Protein AF-A0A0B2W554-F1 (afdb_monomer_lite)

Sequence (304 aa):
MMLLLCLASFSGFVAYFSRISVMTLRQSDKEGSAFTFFYTNKSQFSNFYPCTFTVLNETGHPLNFTSSEQYFMHQKAITFKDDAVAQRILQSTSPAEAKALGRKVRNFDAKVWDALSFDVMKRGVFEKFSQNEDLRKELFSTIGSTMVECSPRDRLWGIGIGINDERRMIPSRWKGHNRLGKVLMEVRDQLSESEDFRDEVEQIKKNAHNTDATEQSNSNGEGECRKQIGKGKTKLERGTVASHSIMKRKKIEILGNSRNPPLSFIFLSIIFSLFSIELDLSSFNVLFLSFDCQQRRWLKELHK

Foldseek 3Di:
DVVVVVVVVVVVVVVVVLPPPPQWDWDADPVGAIAIEGEDLPDLLDQQPFFWFWDQDPVRDIQIDRGLLLQLLLVLLVLQVNVVLNVVSSVDNGSVVSVVSSVVRPNDDPVSCVVCSLVSSLVSLLRRLVVDPVSVLVLLLCPRHQYAYQDCCDQEQHQVHHPSDPCSNPSVSGNHDNSSSVSSVVSNVVVCPDPVCVVSNVVSVVVVVVVVVVVVVVVVPPPDDDDDDDDDDDDDDDDDDDDDDDDDDDDDDDDDDDDDDDDPPPVVVVVVVVVPDDDDDDDDPDPPPPPVVVVVVVVVVVPD

Secondary structure (DSSP, 8-state):
-HHHHHHHHHHHHHHHHTT---SEEEEE-SSS-EEEEE-STTSTTSTTS---EEEE-TTS-EEEESSHHHHHHHHHHHHTT-HHHHHHHHH---HHHHHHHTTS-TT--HHHHHHHHHHHHHHHHHHHHHH-HHHHHHHHHTTTSEEEE--SS-SSSS-SS-TT-GGGG-GGG-SS--HHHHHHHHHHHHHHT-GGGHHHHHHHHHHHHHHHHHHHHHHTGGG-----------------------------------PPPPGGGTHHHHHTTSSSS-----S--SGGGTHHHHHHHHTTTTT-

Radius of gyration: 32.19 Å; chains: 1; bounding box: 81×64×93 Å

Organism: Toxocara canis (NCBI:txid6265)

Structure (mmCIF, N/CA/C/O backbone):
data_AF-A0A0B2W554-F1
#
_entry.id   AF-A0A0B2W554-F1
#
loop_
_atom_site.group_PDB
_atom_site.id
_atom_site.type_symbol
_atom_site.label_atom_id
_atom_site.label_alt_id
_atom_site.label_comp_id
_atom_site.label_asym_id
_atom_site.label_entity_id
_atom_site.label_seq_id
_atom_site.pdbx_PDB_ins_code
_atom_site.Cartn_x
_atom_site.Cartn_y
_atom_site.Cartn_z
_atom_site.occupancy
_atom_site.B_iso_or_equiv
_atom_site.auth_seq_id
_atom_site.auth_comp_id
_atom_site.auth_asym_id
_atom_site.auth_atom_id
_atom_site.pdbx_PDB_model_num
ATOM 1 N N . MET A 1 1 ? 43.089 19.577 26.534 1.00 48.25 1 MET A N 1
ATOM 2 C CA . MET A 1 1 ? 42.537 18.330 25.947 1.00 48.25 1 MET A CA 1
ATOM 3 C C . MET A 1 1 ? 41.096 18.041 26.368 1.00 48.25 1 MET A C 1
ATOM 5 O O . MET A 1 1 ? 40.265 18.003 25.475 1.00 48.25 1 MET A O 1
ATOM 9 N N . MET A 1 2 ? 40.755 17.879 27.658 1.00 40.16 2 MET A N 1
ATOM 10 C CA . MET A 1 2 ? 39.411 17.403 28.077 1.00 40.16 2 MET A CA 1
ATOM 11 C C . MET A 1 2 ? 38.207 18.158 27.473 1.00 40.16 2 MET A C 1
ATOM 13 O O . MET A 1 2 ? 37.237 17.515 27.085 1.00 40.16 2 MET A O 1
ATOM 17 N N . LEU A 1 3 ? 38.275 19.487 27.309 1.00 39.50 3 LEU A N 1
ATOM 18 C CA . LEU A 1 3 ? 37.181 20.268 26.704 1.00 39.50 3 LEU A CA 1
ATOM 19 C C . LEU A 1 3 ? 36.854 19.847 25.254 1.00 39.50 3 LEU A C 1
ATOM 21 O O . LEU A 1 3 ? 35.688 19.784 24.878 1.00 39.50 3 LEU A O 1
ATOM 25 N N . LEU A 1 4 ? 37.873 19.504 24.455 1.00 40.59 4 LEU A N 1
ATOM 26 C CA . LEU A 1 4 ? 37.704 19.051 23.067 1.00 40.59 4 LEU A CA 1
ATOM 27 C C . LEU A 1 4 ? 37.071 17.656 22.991 1.00 40.59 4 LEU A C 1
ATOM 29 O O . LEU A 1 4 ? 36.249 17.409 22.116 1.00 40.59 4 LEU A O 1
ATOM 33 N N . LEU A 1 5 ? 37.399 16.769 23.936 1.00 42.50 5 LEU A N 1
ATOM 34 C CA . LEU A 1 5 ? 36.780 15.442 24.029 1.00 42.50 5 LEU A CA 1
ATOM 35 C C . LEU A 1 5 ? 35.289 15.535 24.392 1.00 42.50 5 LEU A C 1
ATOM 37 O O . LEU A 1 5 ? 34.493 14.762 23.870 1.00 42.50 5 LEU A O 1
ATOM 41 N N . CYS A 1 6 ? 34.904 16.512 25.219 1.00 38.28 6 CYS A N 1
ATOM 42 C CA . CYS A 1 6 ? 33.504 16.752 25.578 1.00 38.28 6 CYS A CA 1
ATOM 43 C C . CYS A 1 6 ? 32.682 17.326 24.405 1.00 38.28 6 CYS A C 1
ATOM 45 O O . CYS A 1 6 ? 31.534 16.947 24.195 1.00 38.28 6 CYS A O 1
ATOM 47 N N . LEU A 1 7 ? 33.280 18.188 23.574 1.00 43.09 7 LEU A N 1
ATOM 48 C CA . LEU A 1 7 ? 32.634 18.662 22.342 1.00 43.09 7 LEU A CA 1
ATOM 49 C C . LEU A 1 7 ? 32.542 17.556 21.276 1.00 43.09 7 LEU A C 1
ATOM 51 O O . LEU A 1 7 ? 31.538 17.470 20.566 1.00 43.09 7 LEU A O 1
ATOM 55 N N . ALA A 1 8 ? 33.544 16.674 21.191 1.00 45.06 8 ALA A N 1
ATOM 56 C CA . ALA A 1 8 ? 33.519 15.505 20.310 1.00 45.06 8 ALA A CA 1
ATOM 57 C C . ALA A 1 8 ? 32.443 14.485 20.727 1.00 45.06 8 ALA A C 1
ATOM 59 O O . ALA A 1 8 ? 31.735 13.962 19.868 1.00 45.06 8 ALA A O 1
ATOM 60 N N . SER A 1 9 ? 32.256 14.237 22.030 1.00 49.12 9 SER A N 1
ATOM 61 C CA . SER A 1 9 ? 31.168 13.375 22.502 1.00 49.12 9 SER A CA 1
ATOM 62 C C . SER A 1 9 ? 29.794 14.018 22.313 1.00 49.12 9 SER A C 1
ATOM 64 O O . SER A 1 9 ? 28.883 13.326 21.873 1.00 49.12 9 SER A O 1
ATOM 66 N N . PHE A 1 10 ? 29.627 15.326 22.548 1.00 42.25 10 PHE A N 1
ATOM 67 C CA . PHE A 1 10 ? 28.332 15.996 22.361 1.00 42.25 10 PHE A CA 1
ATOM 68 C C . PHE A 1 10 ? 27.905 16.049 20.883 1.00 42.25 10 PHE A C 1
ATOM 70 O O . PHE A 1 10 ? 26.772 15.709 20.548 1.00 42.25 10 PHE A O 1
ATOM 77 N N . SER A 1 11 ? 28.827 16.389 19.975 1.00 47.00 11 SER A N 1
ATOM 78 C CA . SER A 1 11 ? 28.579 16.335 18.523 1.00 47.00 11 SER A CA 1
ATOM 79 C C . SER A 1 11 ? 28.365 14.903 18.019 1.00 47.00 11 SER A C 1
ATOM 81 O O . SER A 1 11 ? 27.467 14.674 17.209 1.00 47.00 11 SER A O 1
ATOM 83 N N . GLY A 1 12 ? 29.099 13.924 18.556 1.00 41.06 12 GLY A N 1
ATOM 84 C CA . GLY A 1 12 ? 28.854 12.501 18.317 1.00 41.06 12 GLY A CA 1
ATOM 85 C C . GLY A 1 12 ? 27.477 12.031 18.804 1.00 41.06 12 GLY A C 1
ATOM 86 O O . GLY A 1 12 ? 26.817 11.267 18.108 1.00 41.06 12 GLY A O 1
ATOM 87 N N . PHE A 1 13 ? 27.000 12.525 19.950 1.00 37.75 13 PHE A N 1
ATOM 88 C CA . PHE A 1 13 ? 25.693 12.181 20.519 1.00 37.75 13 PHE A CA 1
ATOM 89 C C . PHE A 1 13 ? 24.537 12.796 19.714 1.00 37.75 13 PHE A C 1
ATOM 91 O O . PHE A 1 13 ? 23.558 12.112 19.420 1.00 37.75 13 PHE A O 1
ATOM 98 N N . VAL A 1 14 ? 24.686 14.042 19.248 1.00 41.62 14 VAL A N 1
ATOM 99 C CA . VAL A 1 14 ? 23.751 14.669 18.294 1.00 41.62 14 VAL A CA 1
ATOM 100 C C . VAL A 1 14 ? 23.745 13.919 16.952 1.00 41.62 14 VAL A C 1
ATOM 102 O O . VAL A 1 14 ? 22.677 13.674 16.395 1.00 41.62 14 VAL A O 1
ATOM 105 N N . ALA A 1 15 ? 24.907 13.470 16.462 1.00 39.06 15 ALA A N 1
ATOM 106 C CA . ALA A 1 15 ? 25.019 12.638 15.257 1.00 39.06 15 ALA A CA 1
ATOM 107 C C . ALA A 1 15 ? 24.512 11.188 15.439 1.00 39.06 15 ALA A C 1
ATOM 109 O O . ALA A 1 15 ? 24.232 10.498 14.457 1.00 39.06 15 ALA A O 1
ATOM 110 N N . TYR A 1 16 ? 24.383 10.719 16.683 1.00 36.47 16 TYR A N 1
ATOM 111 C CA . TYR A 1 16 ? 23.772 9.435 17.028 1.00 36.47 16 TYR A CA 1
ATOM 112 C C . TYR A 1 16 ? 22.240 9.556 17.058 1.00 36.47 16 TYR A C 1
ATOM 114 O O . TYR A 1 16 ? 21.540 8.754 16.438 1.00 36.47 16 TYR A O 1
ATOM 122 N N . PHE A 1 17 ? 21.712 10.619 17.678 1.00 36.81 17 PHE A N 1
ATOM 123 C CA . PHE A 1 17 ? 20.276 10.924 17.688 1.00 36.81 17 PHE A CA 1
ATOM 124 C C . PHE A 1 17 ? 19.718 11.307 16.309 1.00 36.81 17 PHE A C 1
ATOM 126 O O . PHE A 1 17 ? 18.591 10.929 15.988 1.00 36.81 17 PHE A O 1
ATOM 133 N N . SER A 1 18 ? 20.507 11.944 15.434 1.00 37.19 18 SER A N 1
ATOM 134 C CA . SER A 1 18 ? 20.106 12.222 14.041 1.00 37.19 18 SER A CA 1
ATOM 135 C C . SER A 1 18 ? 19.970 10.969 13.158 1.00 37.19 18 SER A C 1
ATOM 137 O O . SER A 1 18 ? 19.669 11.071 11.966 1.00 37.19 18 SER A O 1
ATOM 139 N N . ARG A 1 19 ? 20.155 9.771 13.735 1.00 41.09 19 ARG A N 1
ATOM 140 C CA . ARG A 1 19 ? 19.942 8.473 13.087 1.00 41.09 19 ARG A CA 1
ATOM 141 C C . ARG A 1 19 ? 18.795 7.640 13.661 1.00 41.09 19 ARG A C 1
ATOM 143 O O . ARG A 1 19 ? 18.676 6.466 13.301 1.00 41.09 19 ARG A O 1
ATOM 150 N N . ILE A 1 20 ? 17.889 8.245 14.436 1.00 44.25 20 ILE A N 1
ATOM 151 C CA . ILE A 1 20 ? 16.528 7.706 14.570 1.00 44.25 20 ILE A CA 1
ATOM 152 C C . ILE A 1 20 ? 15.909 7.694 13.167 1.00 44.25 20 ILE A C 1
ATOM 154 O O . ILE A 1 20 ? 15.519 8.725 12.625 1.00 44.25 20 ILE A O 1
ATOM 158 N N . SER A 1 21 ? 15.855 6.514 12.550 1.00 51.41 21 SER A N 1
ATOM 159 C CA . SER A 1 21 ? 15.191 6.310 11.263 1.00 51.41 21 SER A CA 1
ATOM 160 C C . SER A 1 21 ? 13.683 6.385 11.480 1.00 51.41 21 SER A C 1
ATOM 162 O O . SER A 1 21 ? 13.037 5.363 11.702 1.00 51.41 21 SER A O 1
ATOM 164 N N . VAL A 1 22 ? 13.126 7.593 11.456 1.00 58.38 22 VAL A N 1
ATOM 165 C CA . VAL A 1 22 ? 11.683 7.818 11.569 1.00 58.38 22 VAL A CA 1
ATOM 166 C C . VAL A 1 22 ? 10.990 7.136 10.382 1.00 58.38 22 VAL A C 1
ATOM 168 O O . VAL A 1 22 ? 11.174 7.535 9.236 1.00 58.38 22 VAL A O 1
ATOM 171 N N . MET A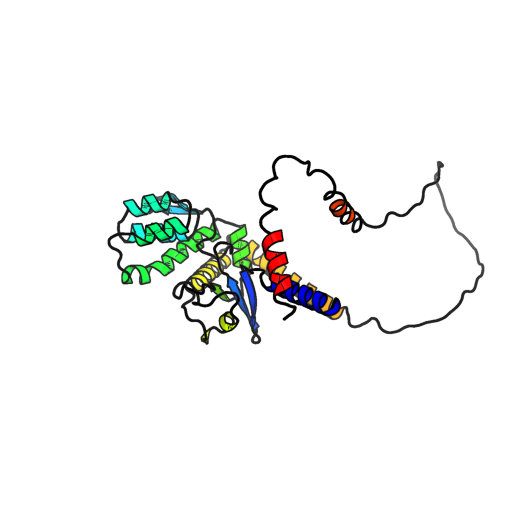 1 23 ? 10.244 6.061 10.653 1.00 79.44 23 MET A N 1
ATOM 172 C CA . MET A 1 23 ? 9.640 5.207 9.613 1.00 79.44 23 MET A CA 1
ATOM 173 C C . MET A 1 23 ? 8.364 5.821 9.022 1.00 79.44 23 MET A C 1
ATOM 175 O O . MET A 1 23 ? 8.047 5.580 7.859 1.00 79.44 23 MET A O 1
ATOM 179 N N . THR A 1 24 ? 7.679 6.638 9.826 1.00 86.81 24 THR A N 1
ATOM 180 C CA . THR A 1 24 ? 6.512 7.457 9.485 1.00 86.81 24 THR A CA 1
ATOM 181 C C . THR A 1 24 ? 6.733 8.837 10.114 1.00 86.81 24 THR A C 1
ATOM 183 O O . THR A 1 24 ? 6.870 8.926 11.331 1.00 86.81 24 THR A O 1
ATOM 186 N N . LEU A 1 25 ? 6.793 9.902 9.311 1.00 89.06 25 LEU A N 1
ATOM 187 C CA . LEU A 1 25 ? 7.006 11.289 9.744 1.00 89.06 25 LEU A CA 1
ATOM 188 C C . LEU A 1 25 ? 5.844 12.165 9.262 1.00 89.06 25 LEU A C 1
ATOM 190 O O . LEU A 1 25 ? 5.692 12.365 8.055 1.00 89.06 25 LEU A O 1
ATOM 194 N N . ARG A 1 26 ? 5.071 12.738 10.193 1.00 90.88 26 ARG A N 1
ATOM 195 C CA . ARG A 1 26 ? 4.150 13.842 9.885 1.00 90.88 26 ARG A CA 1
ATOM 196 C C . ARG A 1 26 ? 4.911 15.165 9.949 1.00 90.88 26 ARG A C 1
ATOM 198 O O . ARG A 1 26 ? 5.639 15.403 10.908 1.00 90.88 26 ARG A O 1
ATOM 205 N N . GLN A 1 27 ? 4.763 16.009 8.933 1.00 91.62 27 GLN A N 1
ATOM 206 C CA . GLN A 1 27 ? 5.389 17.330 8.873 1.00 91.62 27 GLN A CA 1
ATOM 207 C C . GLN A 1 27 ? 4.575 18.247 7.953 1.00 91.62 27 GLN A C 1
ATOM 209 O O . GLN A 1 27 ? 4.202 17.827 6.859 1.00 91.62 27 GLN A O 1
ATOM 214 N N . SER A 1 28 ? 4.338 19.493 8.364 1.00 92.12 28 SER A N 1
ATOM 215 C CA . SER A 1 28 ? 3.758 20.526 7.495 1.00 92.12 28 SER A CA 1
ATOM 216 C C . SER A 1 28 ? 4.842 21.389 6.847 1.00 92.12 28 SER A C 1
ATOM 218 O O . SER A 1 28 ? 5.946 21.526 7.384 1.00 92.12 28 SER A O 1
ATOM 220 N N . ASP A 1 29 ? 4.543 21.961 5.682 1.00 89.12 29 ASP A N 1
ATOM 221 C CA . ASP A 1 29 ? 5.344 23.038 5.092 1.00 89.12 29 ASP A CA 1
ATOM 222 C C . ASP A 1 29 ? 4.977 24.424 5.677 1.00 89.12 29 ASP A C 1
ATOM 224 O O . ASP A 1 29 ? 4.250 24.533 6.665 1.00 89.12 29 ASP A O 1
ATOM 228 N N . LYS A 1 30 ? 5.527 25.497 5.091 1.00 85.50 30 LYS A N 1
ATOM 229 C CA . LYS A 1 30 ? 5.286 26.889 5.520 1.00 85.50 30 LYS A CA 1
ATOM 230 C C . LYS A 1 30 ? 3.956 27.475 5.032 1.00 85.50 30 LYS A C 1
ATOM 232 O O . LYS A 1 30 ? 3.578 28.546 5.493 1.00 85.50 30 LYS A O 1
ATOM 237 N N . GLU A 1 31 ? 3.299 26.815 4.086 1.00 86.75 31 GLU A N 1
ATOM 238 C CA . GLU A 1 31 ? 2.035 27.234 3.470 1.00 86.75 31 GLU A CA 1
ATOM 239 C C . GLU A 1 31 ? 0.838 26.520 4.130 1.00 86.75 31 GLU A C 1
ATOM 241 O O . GLU A 1 31 ? -0.311 26.895 3.914 1.00 86.75 31 GLU A O 1
ATOM 246 N N . GLY A 1 32 ? 1.115 25.542 5.001 1.00 87.31 32 GLY A N 1
ATOM 247 C CA . GLY A 1 32 ? 0.139 24.787 5.785 1.00 87.31 32 GLY A CA 1
ATOM 248 C C . GLY A 1 32 ? -0.114 23.375 5.255 1.00 87.31 32 GLY A C 1
ATOM 249 O O . GLY A 1 32 ? -0.854 22.621 5.887 1.00 87.31 32 GLY A O 1
ATOM 250 N N . SER A 1 33 ? 0.509 22.975 4.141 1.00 91.81 33 SER A N 1
ATOM 251 C CA . SER A 1 33 ? 0.308 21.647 3.558 1.00 91.81 33 SER A CA 1
ATOM 252 C C . SER A 1 33 ? 0.914 20.584 4.471 1.00 91.81 33 SER A C 1
ATOM 254 O O . SER A 1 33 ? 2.135 20.496 4.624 1.00 91.81 33 SER A O 1
ATOM 256 N N . ALA A 1 34 ? 0.065 19.758 5.080 1.00 95.31 34 ALA A N 1
ATOM 257 C CA . ALA A 1 34 ? 0.508 18.632 5.887 1.00 95.31 34 ALA A CA 1
ATOM 258 C C . ALA A 1 34 ? 0.906 17.443 5.000 1.00 95.31 34 ALA A C 1
ATOM 260 O O . ALA A 1 34 ? 0.188 17.056 4.075 1.00 95.31 34 ALA A O 1
ATOM 261 N N . PHE A 1 35 ? 2.014 16.792 5.341 1.00 97.00 35 PHE A N 1
ATOM 262 C CA . PHE A 1 35 ? 2.488 15.563 4.713 1.00 97.00 35 PHE A CA 1
ATOM 263 C C . PHE A 1 35 ? 2.663 14.458 5.757 1.00 97.00 35 PHE A C 1
ATOM 265 O O . PHE A 1 35 ? 3.103 14.719 6.876 1.00 97.00 35 PHE A O 1
ATOM 272 N N . THR A 1 36 ? 2.381 13.214 5.367 1.00 97.56 36 THR A N 1
ATOM 273 C CA . THR A 1 36 ? 2.794 12.007 6.095 1.00 97.56 36 THR A CA 1
ATOM 274 C C . THR A 1 36 ? 3.754 11.217 5.211 1.00 97.56 36 THR A C 1
ATOM 276 O O . THR A 1 36 ? 3.345 10.461 4.327 1.00 97.56 36 THR A O 1
ATOM 279 N N . PHE A 1 37 ? 5.051 11.407 5.439 1.00 97.50 37 PHE A N 1
ATOM 280 C CA . PHE A 1 37 ? 6.108 10.646 4.779 1.00 97.50 37 PHE A CA 1
ATOM 281 C C . PHE A 1 37 ? 6.257 9.284 5.441 1.00 97.50 37 PHE A C 1
ATOM 283 O O . PHE A 1 37 ? 6.238 9.190 6.666 1.00 97.50 37 PHE A O 1
ATOM 290 N N . PHE A 1 38 ? 6.476 8.237 4.657 1.00 97.38 38 PHE A N 1
ATOM 291 C CA . PHE A 1 38 ? 6.771 6.909 5.181 1.00 97.38 38 PHE A CA 1
ATOM 292 C C . PHE A 1 38 ? 7.782 6.166 4.310 1.00 97.38 38 PHE A C 1
ATOM 294 O O . PHE A 1 38 ? 7.932 6.456 3.123 1.00 97.38 38 PHE A O 1
ATOM 301 N N . TYR A 1 39 ? 8.519 5.234 4.913 1.00 94.75 39 TYR A N 1
ATOM 302 C CA . TYR A 1 39 ? 9.455 4.358 4.208 1.00 94.75 39 TYR A CA 1
ATOM 303 C C . TYR A 1 39 ? 9.733 3.077 5.013 1.00 94.75 39 TYR A C 1
ATOM 305 O O . TYR A 1 39 ? 9.620 3.044 6.239 1.00 94.75 39 TYR A O 1
ATOM 313 N N . THR A 1 40 ? 10.202 2.040 4.313 1.00 91.81 40 THR A N 1
ATOM 314 C CA . THR A 1 40 ? 10.503 0.684 4.815 1.00 91.81 40 THR A CA 1
ATOM 315 C C . THR A 1 40 ? 9.283 -0.146 5.229 1.00 91.81 40 THR A C 1
ATOM 317 O O . THR A 1 40 ? 8.201 0.362 5.503 1.00 91.81 40 THR A O 1
ATOM 320 N N . ASN A 1 41 ? 9.500 -1.458 5.354 1.00 89.81 41 ASN A N 1
ATOM 321 C CA . ASN A 1 41 ? 8.518 -2.431 5.831 1.00 89.81 41 ASN A CA 1
ATOM 322 C C . ASN A 1 41 ? 8.110 -2.263 7.309 1.00 89.81 41 ASN A C 1
ATOM 324 O O . ASN A 1 41 ? 7.278 -3.027 7.787 1.00 89.81 41 ASN A O 1
ATOM 328 N N . LYS A 1 42 ? 8.707 -1.312 8.041 1.00 91.44 42 LYS A N 1
ATOM 329 C CA . LYS A 1 42 ? 8.346 -0.993 9.429 1.00 91.44 42 LYS A CA 1
ATOM 330 C C . LYS A 1 42 ? 7.222 0.037 9.544 1.00 91.44 42 LYS A C 1
ATOM 332 O O . LYS A 1 42 ? 6.620 0.118 10.607 1.00 91.44 42 LYS A O 1
ATOM 337 N N . SER A 1 43 ? 6.935 0.801 8.487 1.00 95.69 43 SER A N 1
ATOM 338 C CA . SER A 1 43 ? 5.746 1.653 8.455 1.00 95.69 43 SER A CA 1
ATOM 339 C C . SER A 1 43 ? 4.520 0.833 8.071 1.00 95.69 43 SER A C 1
ATOM 341 O O . SER A 1 43 ? 4.518 0.155 7.041 1.00 95.69 43 SER A O 1
ATOM 343 N N . GLN A 1 44 ? 3.462 0.966 8.864 1.00 96.00 44 GLN A N 1
ATOM 344 C CA . GLN A 1 44 ? 2.120 0.438 8.640 1.00 96.00 44 GLN A CA 1
ATOM 345 C C . GLN A 1 44 ? 1.550 0.793 7.258 1.00 96.00 44 GLN A C 1
ATOM 347 O O . GLN A 1 44 ? 0.751 0.033 6.713 1.00 96.00 44 GLN A O 1
ATOM 352 N N . PHE A 1 45 ? 2.009 1.878 6.629 1.00 97.88 45 PHE A N 1
ATOM 353 C CA . PHE A 1 45 ? 1.577 2.301 5.293 1.00 97.88 45 PHE A CA 1
ATOM 354 C C . PHE A 1 45 ? 2.283 1.566 4.144 1.00 97.88 45 PHE A C 1
ATOM 356 O O . PHE A 1 45 ? 1.795 1.569 3.016 1.00 97.88 45 PHE A O 1
ATOM 363 N N . SER A 1 46 ? 3.384 0.859 4.410 1.00 97.44 46 SER A N 1
ATOM 364 C CA . SER A 1 46 ? 4.075 0.085 3.379 1.00 97.44 46 SER A CA 1
ATOM 365 C C . SER A 1 46 ? 3.270 -1.149 2.945 1.00 97.44 46 SER A C 1
ATOM 367 O O . SER A 1 46 ? 2.720 -1.889 3.767 1.00 97.44 46 SER A O 1
ATOM 369 N N . ASN A 1 47 ? 3.281 -1.446 1.643 1.00 96.88 47 ASN A N 1
ATOM 370 C CA . ASN A 1 47 ? 2.814 -2.718 1.076 1.00 96.88 47 ASN A CA 1
ATOM 371 C C . ASN A 1 47 ? 3.650 -3.928 1.545 1.00 96.88 47 ASN A C 1
ATOM 373 O O . ASN A 1 47 ? 3.194 -5.065 1.436 1.00 96.88 47 ASN A O 1
ATOM 377 N N . PHE A 1 48 ? 4.852 -3.685 2.082 1.00 97.44 48 PHE A N 1
ATOM 378 C CA . PHE A 1 48 ? 5.734 -4.686 2.691 1.00 97.44 48 PHE A CA 1
ATOM 379 C C . PHE A 1 48 ? 5.498 -4.904 4.198 1.00 97.44 48 PHE A C 1
ATOM 381 O O . PHE A 1 48 ? 6.178 -5.739 4.795 1.00 97.44 48 PHE A O 1
ATOM 388 N N . TYR A 1 49 ? 4.591 -4.154 4.829 1.00 97.12 49 TYR A N 1
ATOM 389 C CA . TYR A 1 49 ? 4.277 -4.323 6.248 1.00 97.12 49 TYR A CA 1
ATOM 390 C C . TYR A 1 49 ? 3.566 -5.671 6.497 1.00 97.12 49 TYR A C 1
ATOM 392 O O . TYR A 1 49 ? 2.593 -5.954 5.788 1.00 97.12 49 TYR A O 1
ATOM 400 N N . PRO A 1 50 ? 4.000 -6.496 7.472 1.00 96.31 50 PRO A N 1
ATOM 401 C CA . PRO A 1 50 ? 3.327 -7.752 7.811 1.00 96.31 50 PRO A CA 1
ATOM 402 C C . PRO A 1 50 ? 1.923 -7.498 8.372 1.00 96.31 50 PRO A C 1
ATOM 404 O O . PRO A 1 50 ? 1.771 -6.819 9.382 1.00 96.31 50 PRO A O 1
ATOM 407 N N . CYS A 1 51 ? 0.892 -8.020 7.712 1.00 95.69 51 CYS A N 1
ATOM 408 C CA . CYS A 1 51 ? -0.507 -7.858 8.114 1.00 95.69 51 CYS A CA 1
ATOM 409 C C . CYS A 1 51 ? -1.375 -8.940 7.464 1.00 95.69 51 CYS A C 1
ATOM 411 O O . CYS A 1 51 ? -1.221 -9.229 6.278 1.00 95.69 51 CYS A O 1
ATOM 413 N N . THR A 1 52 ? -2.282 -9.542 8.231 1.00 97.62 52 THR A N 1
ATOM 414 C CA . THR A 1 52 ? -3.170 -10.600 7.734 1.00 97.62 52 THR A CA 1
ATOM 415 C C . THR A 1 52 ? -4.494 -10.036 7.240 1.00 97.62 52 THR A C 1
ATOM 417 O O . THR A 1 52 ? -5.127 -9.249 7.940 1.00 97.62 52 THR A O 1
ATOM 420 N N . PHE A 1 53 ? -4.929 -10.458 6.055 1.00 98.38 53 PHE A N 1
ATOM 421 C CA . PHE A 1 53 ? -6.271 -10.188 5.533 1.00 98.38 53 PHE A CA 1
ATOM 422 C C . PHE A 1 53 ? -6.710 -11.292 4.560 1.00 98.38 53 PHE A C 1
ATOM 424 O O . PHE A 1 53 ? -5.881 -11.975 3.951 1.00 98.38 53 PHE A O 1
ATOM 431 N N . THR A 1 54 ? -8.021 -11.467 4.417 1.00 98.44 54 THR A N 1
ATOM 432 C CA . THR A 1 54 ? -8.656 -12.473 3.556 1.00 98.44 54 THR A CA 1
ATOM 433 C C . THR A 1 54 ? -9.310 -11.805 2.354 1.00 98.44 54 THR A C 1
ATOM 435 O O . THR A 1 54 ? -10.001 -10.806 2.509 1.00 98.44 54 THR A O 1
ATOM 438 N N . VAL A 1 55 ? -9.165 -12.363 1.153 1.00 98.19 55 VAL A N 1
ATOM 439 C CA . VAL A 1 55 ? -9.924 -11.916 -0.027 1.00 98.19 55 VAL A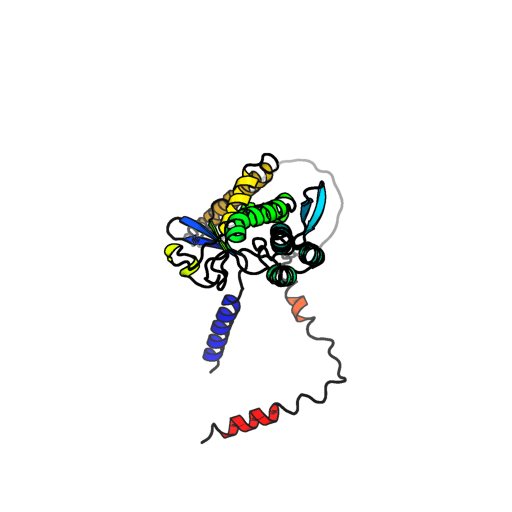 CA 1
ATOM 440 C C . VAL A 1 55 ? -10.573 -13.122 -0.691 1.00 98.19 55 VAL A C 1
ATOM 442 O O . VAL A 1 55 ? -9.904 -14.126 -0.930 1.00 98.19 55 VAL A O 1
ATOM 445 N N . LEU A 1 56 ? -11.870 -13.038 -0.991 1.00 97.25 56 LEU A N 1
ATOM 446 C CA . LEU A 1 56 ? -12.557 -14.077 -1.758 1.00 97.25 56 LEU A CA 1
ATOM 447 C C . LEU A 1 56 ? -12.057 -14.073 -3.211 1.00 97.25 56 LEU A C 1
ATOM 449 O O . LEU A 1 56 ? -11.883 -13.008 -3.809 1.00 97.25 56 LEU A O 1
ATOM 453 N N . ASN A 1 57 ? -11.824 -15.256 -3.774 1.00 93.94 57 ASN A N 1
ATOM 454 C CA . ASN A 1 57 ? -11.536 -15.422 -5.198 1.00 93.94 57 ASN A CA 1
ATOM 455 C C . ASN A 1 57 ? -12.833 -15.435 -6.040 1.00 93.94 57 ASN A C 1
ATOM 457 O O . ASN A 1 57 ? -13.941 -15.349 -5.513 1.00 93.94 57 ASN A O 1
ATOM 461 N N . GLU A 1 58 ? -12.694 -15.601 -7.358 1.00 90.50 58 GLU A N 1
ATOM 462 C CA . GLU A 1 58 ? -13.814 -15.656 -8.315 1.00 90.50 58 GLU A CA 1
ATOM 463 C C . GLU A 1 58 ? -14.827 -16.785 -8.037 1.00 90.50 58 GLU A C 1
ATOM 465 O O . GLU A 1 58 ? -15.985 -16.679 -8.430 1.00 90.50 58 GLU A O 1
ATOM 470 N N . THR A 1 59 ? -14.426 -17.847 -7.325 1.00 94.00 59 THR A N 1
ATOM 471 C CA . THR A 1 59 ? -15.302 -18.960 -6.918 1.00 94.00 59 THR A CA 1
ATOM 472 C C . THR A 1 59 ? -15.823 -18.827 -5.479 1.00 94.00 59 THR A C 1
ATOM 474 O O . THR A 1 59 ? -16.367 -19.785 -4.937 1.00 94.00 59 THR A O 1
ATOM 477 N N . GLY A 1 60 ? -15.631 -17.674 -4.827 1.00 95.25 60 GLY A N 1
ATOM 478 C CA . GLY A 1 60 ? -16.072 -17.415 -3.451 1.00 95.25 60 GLY A CA 1
ATOM 479 C C . GLY A 1 60 ? -15.233 -18.083 -2.352 1.00 95.25 60 GLY A C 1
ATOM 480 O O . GLY A 1 60 ? -15.600 -18.012 -1.181 1.00 95.25 60 GLY A O 1
ATOM 481 N N . HIS A 1 61 ? -14.106 -18.720 -2.683 1.00 96.12 61 HIS A N 1
ATOM 482 C CA . HIS A 1 61 ? -13.200 -19.306 -1.696 1.00 96.12 61 HIS A CA 1
ATOM 483 C C . HIS A 1 61 ? -12.269 -18.241 -1.083 1.00 96.12 61 HIS A C 1
ATOM 485 O O . HIS A 1 61 ? -11.704 -17.427 -1.821 1.00 96.12 61 HIS A O 1
ATOM 491 N N . PRO A 1 62 ? -12.058 -18.246 0.247 1.00 97.81 62 PRO A N 1
ATOM 492 C CA . PRO A 1 62 ? -11.184 -17.290 0.920 1.00 97.81 62 PRO A CA 1
ATOM 493 C C . PRO A 1 62 ? -9.699 -17.585 0.669 1.00 97.81 62 PRO A C 1
ATOM 495 O O . PRO A 1 62 ? -9.210 -18.680 0.951 1.00 97.81 62 PRO A O 1
ATOM 498 N N . LEU A 1 63 ? -8.961 -16.578 0.202 1.00 97.88 63 LEU A N 1
ATOM 499 C CA . LEU A 1 63 ? -7.502 -16.586 0.099 1.00 97.88 63 LEU A CA 1
ATOM 500 C C . LEU A 1 63 ? -6.909 -15.677 1.181 1.00 97.88 63 LEU A C 1
ATOM 502 O O . LEU A 1 63 ? -7.275 -14.507 1.276 1.00 97.88 63 LEU A O 1
ATOM 506 N N . ASN A 1 64 ? -5.991 -16.210 1.986 1.00 97.88 64 ASN A N 1
ATOM 507 C CA . ASN A 1 64 ? -5.318 -15.472 3.056 1.00 97.88 64 ASN A CA 1
ATOM 508 C C . ASN A 1 64 ? -4.007 -14.858 2.548 1.00 97.88 64 ASN A C 1
ATOM 51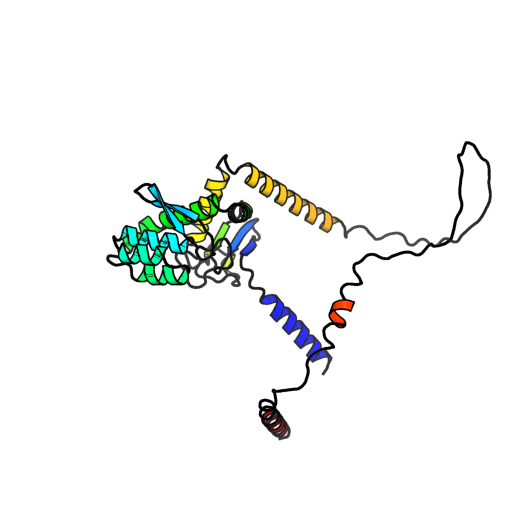0 O O . ASN A 1 64 ? -3.225 -15.535 1.880 1.00 97.88 64 ASN A O 1
ATOM 514 N N . PHE A 1 65 ? -3.738 -13.606 2.917 1.00 98.19 65 PHE A N 1
ATOM 515 C CA . PHE A 1 65 ? -2.509 -12.886 2.581 1.00 98.19 65 PHE A CA 1
ATOM 516 C C . PHE A 1 65 ? -1.846 -12.327 3.843 1.00 98.19 65 PHE A C 1
ATOM 518 O O . PHE A 1 65 ? -2.521 -11.974 4.803 1.00 98.19 65 PHE A O 1
ATOM 525 N N . THR A 1 66 ? -0.516 -12.243 3.821 1.00 97.81 66 THR A N 1
ATOM 526 C CA . THR A 1 66 ? 0.359 -11.781 4.920 1.00 97.81 66 THR A CA 1
ATOM 527 C C . THR A 1 66 ? 0.939 -10.378 4.688 1.00 97.81 66 THR A C 1
ATOM 529 O O . THR A 1 66 ? 1.663 -9.842 5.529 1.00 97.81 66 THR A O 1
ATOM 532 N N . SER A 1 67 ? 0.666 -9.789 3.518 1.00 98.12 67 SER A N 1
ATOM 533 C CA . SER A 1 67 ? 1.037 -8.422 3.135 1.00 98.12 67 SER A CA 1
ATOM 534 C C . SER A 1 67 ? 0.324 -8.010 1.841 1.00 98.12 67 SER A C 1
ATOM 536 O O . SER A 1 67 ? 0.013 -8.857 0.996 1.00 98.12 67 SER A O 1
ATOM 538 N N . SER A 1 68 ? 0.127 -6.704 1.624 1.00 98.19 68 SER A N 1
ATOM 539 C CA . SER A 1 68 ? -0.430 -6.197 0.358 1.00 98.19 68 SER A CA 1
ATOM 540 C C . SER A 1 68 ? 0.467 -6.515 -0.846 1.00 98.19 68 SER A C 1
ATOM 542 O O . SER A 1 68 ? -0.049 -6.722 -1.939 1.00 98.19 68 SER A O 1
ATOM 544 N N . GLU A 1 69 ? 1.790 -6.631 -0.669 1.00 98.38 69 GLU A N 1
ATOM 545 C CA . GLU A 1 69 ? 2.695 -7.089 -1.735 1.00 98.38 69 GLU A CA 1
ATOM 546 C C . GLU A 1 69 ? 2.450 -8.556 -2.129 1.00 98.38 69 GLU A C 1
ATOM 548 O O . GLU A 1 69 ? 2.497 -8.875 -3.318 1.00 98.38 69 GLU A O 1
ATOM 553 N N . GLN A 1 70 ? 2.154 -9.450 -1.174 1.00 98.62 70 GLN A N 1
ATOM 554 C CA . GLN A 1 70 ? 1.817 -10.844 -1.489 1.00 98.62 70 GLN A CA 1
ATOM 555 C C . GLN A 1 70 ? 0.541 -10.914 -2.338 1.00 98.62 70 GLN A C 1
ATOM 557 O O . GLN A 1 70 ? 0.539 -11.564 -3.383 1.00 98.62 70 GLN A O 1
ATOM 562 N N . TYR A 1 71 ? -0.505 -10.178 -1.947 1.00 98.62 71 TYR A N 1
ATOM 563 C CA . TYR A 1 71 ? -1.727 -10.034 -2.743 1.00 98.62 71 TYR A CA 1
ATOM 564 C C . TYR A 1 71 ? -1.435 -9.457 -4.137 1.00 98.62 71 TYR A C 1
ATOM 566 O O . TYR A 1 71 ? -1.822 -10.037 -5.149 1.00 98.62 71 TYR A O 1
ATOM 574 N N . PHE A 1 72 ? -0.697 -8.347 -4.210 1.00 98.62 72 PHE A N 1
ATOM 575 C CA . PHE A 1 72 ? -0.385 -7.651 -5.459 1.00 98.62 72 PHE A CA 1
ATOM 576 C C . PHE A 1 72 ? 0.399 -8.534 -6.446 1.00 98.62 72 PHE A C 1
ATOM 578 O O . PHE A 1 72 ? 0.114 -8.539 -7.644 1.00 98.62 72 PHE A O 1
ATOM 585 N N . MET A 1 73 ? 1.345 -9.338 -5.953 1.00 98.75 73 MET A N 1
ATOM 586 C CA . MET A 1 73 ? 2.087 -10.301 -6.773 1.00 98.75 73 MET A CA 1
ATOM 587 C C . MET A 1 73 ? 1.247 -11.542 -7.128 1.00 98.75 73 MET A C 1
ATOM 589 O O . MET A 1 73 ? 1.391 -12.059 -8.236 1.00 98.75 73 MET A O 1
ATOM 593 N N . HIS A 1 74 ? 0.342 -11.996 -6.253 1.00 98.56 74 HIS A N 1
ATOM 594 C CA . HIS A 1 74 ? -0.598 -13.084 -6.550 1.00 98.56 74 HIS A CA 1
ATOM 595 C C . HIS A 1 74 ? -1.541 -12.694 -7.692 1.00 98.56 74 HIS A C 1
ATOM 597 O O . HIS A 1 74 ? -1.611 -13.389 -8.702 1.00 98.56 74 HIS A O 1
ATOM 603 N N . GLN A 1 75 ? -2.201 -11.537 -7.584 1.00 98.50 75 GLN A N 1
ATOM 604 C CA . GLN A 1 75 ? -3.088 -11.026 -8.631 1.00 98.50 75 GLN A CA 1
ATOM 605 C C . GLN A 1 75 ? -2.350 -10.787 -9.952 1.00 98.50 75 GLN A C 1
ATOM 607 O O . GLN A 1 75 ? -2.913 -11.019 -11.021 1.00 98.50 75 GLN A O 1
ATOM 612 N N . LYS A 1 76 ? -1.060 -10.422 -9.906 1.00 98.56 76 LYS A N 1
ATOM 613 C CA . LYS A 1 76 ? -0.213 -10.382 -11.104 1.00 98.56 76 LYS A CA 1
ATOM 614 C C . LYS A 1 76 ? -0.103 -11.752 -11.780 1.00 98.56 76 LYS A C 1
ATOM 616 O O . LYS A 1 76 ? -0.229 -11.836 -12.996 1.00 98.56 76 LYS A O 1
ATOM 621 N N . ALA A 1 77 ? 0.135 -12.817 -11.016 1.00 98.50 77 ALA A N 1
ATOM 622 C CA . ALA A 1 77 ? 0.238 -14.169 -11.560 1.00 98.50 77 ALA A CA 1
ATOM 623 C C . ALA A 1 77 ? -1.096 -14.658 -12.157 1.00 98.50 77 ALA A C 1
ATOM 625 O O . ALA A 1 77 ? -1.092 -15.194 -13.264 1.00 98.50 77 ALA A O 1
ATOM 626 N N . ILE A 1 78 ? -2.226 -14.383 -11.492 1.00 97.94 78 ILE A N 1
ATOM 627 C CA . ILE A 1 78 ? -3.578 -14.658 -12.018 1.00 97.94 78 ILE A CA 1
ATOM 628 C C . ILE A 1 78 ? -3.828 -13.896 -13.332 1.00 97.94 78 ILE A C 1
ATOM 630 O O . ILE A 1 78 ? -4.212 -14.500 -14.331 1.00 97.94 78 ILE A O 1
ATOM 634 N N . THR A 1 79 ? -3.513 -12.594 -13.377 1.00 98.06 79 THR A N 1
ATOM 635 C CA . THR A 1 79 ? -3.702 -11.730 -14.565 1.00 98.06 79 THR A CA 1
ATOM 636 C C . THR A 1 79 ? -3.038 -12.296 -15.829 1.00 98.06 79 THR A C 1
ATOM 638 O O . THR A 1 79 ? -3.592 -12.188 -16.921 1.00 98.06 79 THR A O 1
ATOM 641 N N . PHE A 1 80 ? -1.871 -12.937 -15.691 1.00 98.38 80 PHE A N 1
ATOM 642 C CA . PHE A 1 80 ? -1.117 -13.526 -16.809 1.00 98.38 80 PHE A CA 1
ATOM 643 C C . PHE A 1 80 ? -1.232 -15.060 -16.910 1.00 98.38 80 PHE A C 1
ATOM 645 O O . PHE A 1 80 ? -0.491 -15.690 -17.672 1.00 98.38 80 PHE A O 1
ATOM 652 N N . LYS A 1 81 ? -2.209 -15.646 -16.198 1.00 97.88 81 LYS A N 1
ATOM 653 C CA . LYS A 1 81 ? -2.562 -17.078 -16.210 1.00 97.88 81 LYS A CA 1
ATOM 654 C C . LYS A 1 81 ? -1.382 -17.988 -15.848 1.00 97.88 81 LYS A C 1
ATOM 656 O O . LYS A 1 81 ? -1.096 -18.976 -16.522 1.00 97.88 81 LYS A O 1
ATOM 661 N N . ASP A 1 82 ? -0.663 -17.615 -14.790 1.00 98.19 82 ASP A N 1
ATOM 662 C CA . ASP A 1 82 ? 0.466 -18.369 -14.245 1.00 98.19 82 ASP A CA 1
ATOM 663 C C . ASP A 1 82 ? 0.140 -18.941 -12.857 1.00 98.19 82 ASP A C 1
ATOM 665 O O . ASP A 1 82 ? 0.732 -18.567 -11.841 1.00 98.19 82 ASP A O 1
ATOM 669 N N . ASP A 1 83 ? -0.818 -19.869 -12.816 1.00 96.94 83 ASP A N 1
ATOM 670 C CA . ASP A 1 83 ? -1.348 -20.463 -11.578 1.00 96.94 83 ASP A CA 1
ATOM 671 C C . ASP A 1 83 ? -0.255 -21.128 -10.726 1.00 96.94 83 ASP A C 1
ATOM 673 O O . ASP A 1 83 ? -0.269 -21.054 -9.498 1.00 96.94 83 ASP A O 1
ATOM 677 N N . ALA A 1 84 ? 0.754 -21.712 -11.379 1.00 97.88 84 ALA A N 1
ATOM 678 C CA . ALA A 1 84 ? 1.915 -22.312 -10.724 1.00 97.88 84 ALA A CA 1
ATOM 679 C C . ALA A 1 84 ? 2.791 -21.277 -9.991 1.00 97.88 84 ALA A C 1
ATOM 681 O O . ALA A 1 84 ? 3.433 -21.606 -8.993 1.00 97.88 84 ALA A O 1
ATOM 682 N N . VAL A 1 85 ? 2.829 -20.023 -10.455 1.00 98.31 85 VAL A N 1
ATOM 683 C CA . VAL A 1 85 ? 3.464 -18.914 -9.727 1.00 98.31 85 VAL A CA 1
ATOM 684 C C . VAL A 1 85 ? 2.498 -18.307 -8.704 1.00 98.31 85 VAL A C 1
ATOM 686 O O . VAL A 1 85 ? 2.941 -17.976 -7.605 1.00 98.31 85 VAL A O 1
ATOM 689 N N . ALA A 1 86 ? 1.194 -18.238 -8.994 1.00 98.06 86 ALA A N 1
ATOM 690 C CA . ALA A 1 86 ? 0.176 -17.751 -8.056 1.00 98.06 86 ALA A CA 1
ATOM 691 C C . ALA A 1 86 ? 0.131 -18.591 -6.765 1.00 98.06 86 ALA A C 1
ATOM 693 O O . ALA A 1 86 ? 0.285 -18.042 -5.673 1.00 98.06 86 ALA A O 1
ATOM 694 N N . GLN A 1 87 ? 0.039 -19.921 -6.882 1.00 97.56 87 GLN A N 1
ATOM 695 C CA . GLN A 1 87 ? 0.056 -20.852 -5.744 1.00 97.56 87 GLN A CA 1
ATOM 696 C C . GLN A 1 87 ? 1.317 -20.692 -4.885 1.00 97.56 87 GLN A C 1
ATOM 698 O O . GLN A 1 87 ? 1.233 -20.630 -3.660 1.00 97.56 87 GLN A O 1
ATOM 703 N N . ARG A 1 88 ? 2.489 -20.547 -5.516 1.00 98.31 88 ARG A N 1
ATOM 704 C CA . ARG A 1 88 ? 3.762 -20.335 -4.808 1.00 98.31 88 ARG A CA 1
ATOM 705 C C . ARG A 1 88 ? 3.821 -18.991 -4.086 1.00 98.31 88 ARG A C 1
ATOM 707 O O . ARG A 1 88 ? 4.411 -18.907 -3.016 1.00 98.31 88 ARG A O 1
ATOM 714 N N . ILE A 1 89 ? 3.212 -17.944 -4.645 1.00 98.44 89 ILE A N 1
ATOM 715 C CA . ILE A 1 89 ? 3.102 -16.644 -3.969 1.00 98.44 89 ILE A CA 1
ATOM 716 C C . ILE A 1 89 ? 2.155 -16.749 -2.772 1.00 98.44 89 ILE A C 1
ATOM 718 O O . ILE A 1 89 ? 2.486 -16.236 -1.706 1.00 98.44 89 ILE A O 1
ATOM 722 N N . LEU A 1 90 ? 1.028 -17.455 -2.901 1.00 97.00 90 LEU A N 1
ATOM 723 C CA . LEU A 1 90 ? 0.096 -17.698 -1.794 1.00 97.00 90 LEU A CA 1
ATOM 724 C C . LEU A 1 90 ? 0.745 -18.507 -0.650 1.00 97.00 90 LEU A C 1
ATOM 726 O O . LEU A 1 90 ? 0.469 -18.253 0.516 1.00 97.00 90 LEU A O 1
ATOM 730 N N . GLN A 1 91 ? 1.659 -19.424 -0.979 1.00 96.88 91 GLN A N 1
ATOM 731 C CA . GLN A 1 91 ? 2.455 -20.192 -0.011 1.00 96.88 91 GLN A CA 1
ATOM 732 C C . GLN A 1 91 ? 3.622 -19.401 0.616 1.00 96.88 91 GLN A C 1
ATOM 734 O O . GLN A 1 91 ? 4.110 -19.788 1.676 1.00 96.88 91 GLN A O 1
ATOM 739 N N . SER A 1 92 ? 4.088 -18.313 -0.010 1.00 95.62 92 SER A N 1
ATOM 740 C CA . SER A 1 92 ? 5.215 -17.520 0.505 1.00 95.62 92 SER A CA 1
ATOM 741 C C . SER A 1 92 ? 4.818 -16.654 1.707 1.00 95.62 92 SER A C 1
ATOM 743 O O . SER A 1 92 ? 3.838 -15.915 1.657 1.00 95.62 92 SER A O 1
ATOM 745 N N . THR A 1 93 ? 5.611 -16.694 2.780 1.00 85.94 93 THR A N 1
ATOM 746 C CA . THR A 1 93 ? 5.365 -15.944 4.032 1.00 85.94 93 THR A CA 1
ATOM 747 C C . THR A 1 93 ? 6.106 -14.604 4.099 1.00 85.94 93 THR A C 1
ATOM 749 O O . THR A 1 93 ? 6.113 -13.939 5.134 1.00 85.94 93 THR A O 1
ATOM 752 N N . SER A 1 94 ? 6.758 -14.193 3.005 1.00 94.81 94 SER A N 1
ATOM 753 C CA . SER A 1 94 ? 7.588 -12.987 2.941 1.00 94.81 94 SER A CA 1
ATOM 754 C C . SER A 1 94 ? 7.249 -12.122 1.720 1.00 94.81 94 SER A C 1
ATOM 756 O O . SER A 1 94 ? 7.334 -12.612 0.590 1.00 94.81 94 SER A O 1
ATOM 758 N N . PRO A 1 95 ? 6.978 -10.809 1.882 1.00 96.81 95 PRO A N 1
ATOM 759 C CA . PRO A 1 95 ? 6.746 -9.906 0.749 1.00 96.81 95 PRO A CA 1
ATOM 760 C C . PRO A 1 95 ? 7.965 -9.803 -0.183 1.00 96.81 95 PRO A C 1
ATOM 762 O O . PRO A 1 95 ? 7.823 -9.568 -1.384 1.00 96.81 95 PRO A O 1
ATOM 765 N N . ALA A 1 96 ? 9.179 -10.028 0.336 1.00 97.19 96 ALA A N 1
ATOM 766 C CA . ALA A 1 96 ? 10.393 -10.060 -0.477 1.00 97.19 96 ALA A CA 1
ATOM 767 C C . ALA A 1 96 ? 10.441 -11.290 -1.401 1.00 97.19 96 ALA A C 1
ATOM 769 O O . ALA A 1 96 ? 10.877 -11.172 -2.550 1.00 97.19 96 ALA A O 1
ATOM 770 N N . GLU A 1 97 ? 9.960 -12.444 -0.925 1.00 97.88 97 GLU A N 1
ATOM 771 C CA . GLU A 1 97 ? 9.822 -13.659 -1.731 1.00 97.88 97 GLU A CA 1
ATOM 772 C C . GLU A 1 97 ? 8.684 -13.516 -2.745 1.00 97.88 97 GLU A C 1
ATOM 774 O O . GLU A 1 97 ? 8.908 -13.742 -3.935 1.00 97.88 97 GLU A O 1
ATOM 779 N N . ALA A 1 98 ? 7.515 -13.025 -2.325 1.00 98.25 98 ALA A N 1
ATOM 780 C CA . ALA A 1 98 ? 6.406 -12.725 -3.227 1.00 98.25 98 ALA A CA 1
ATOM 781 C C . ALA A 1 98 ? 6.843 -11.799 -4.379 1.00 98.25 98 ALA A C 1
ATOM 783 O O . ALA A 1 98 ? 6.591 -12.102 -5.547 1.00 98.25 98 ALA A O 1
ATOM 784 N N . LYS A 1 99 ? 7.605 -10.728 -4.096 1.00 97.81 99 LYS A N 1
ATOM 785 C CA . LYS A 1 99 ? 8.182 -9.837 -5.125 1.00 97.81 99 LYS A CA 1
ATOM 786 C C . LYS A 1 99 ? 9.276 -10.504 -5.968 1.00 97.81 99 LYS A C 1
ATOM 788 O O . LYS A 1 99 ? 9.581 -10.036 -7.067 1.00 97.81 99 LYS A O 1
ATOM 793 N N . ALA A 1 100 ? 9.930 -11.561 -5.488 1.00 98.31 100 ALA A N 1
ATOM 794 C CA . ALA A 1 100 ? 10.882 -12.351 -6.275 1.00 98.31 100 ALA A CA 1
ATOM 795 C C . ALA A 1 100 ? 10.174 -13.356 -7.205 1.00 98.31 100 ALA A C 1
ATOM 797 O O . ALA A 1 100 ? 10.624 -13.559 -8.332 1.00 98.31 100 ALA A O 1
ATOM 798 N N . LEU A 1 101 ? 9.050 -13.930 -6.769 1.00 98.50 101 LEU A N 1
ATOM 799 C CA . LEU A 1 101 ? 8.182 -14.810 -7.557 1.00 98.50 101 LEU A CA 1
ATOM 800 C C . LEU A 1 101 ? 7.370 -14.027 -8.601 1.00 98.50 101 LEU A C 1
ATOM 802 O O . LEU A 1 101 ? 7.365 -14.396 -9.771 1.00 98.50 101 LEU A O 1
ATOM 806 N N . GLY A 1 102 ? 6.795 -12.876 -8.241 1.00 97.81 102 GLY A N 1
ATOM 807 C CA . GLY A 1 102 ? 6.063 -11.987 -9.155 1.00 97.81 102 GLY A CA 1
ATOM 808 C C . GLY A 1 102 ? 6.917 -11.351 -10.269 1.00 97.81 102 GLY A C 1
ATOM 809 O O . GLY A 1 102 ? 6.389 -10.794 -11.237 1.00 97.81 102 GLY A O 1
ATOM 810 N N . ARG A 1 103 ? 8.250 -11.463 -10.176 1.00 97.81 103 ARG A N 1
ATOM 811 C CA . ARG A 1 103 ? 9.210 -11.152 -11.256 1.00 97.81 103 ARG A CA 1
ATOM 812 C C . ARG A 1 103 ? 9.488 -12.328 -12.205 1.00 97.81 103 ARG A C 1
ATOM 814 O O . ARG A 1 103 ? 10.179 -12.129 -13.195 1.00 97.81 103 ARG A O 1
ATOM 821 N N . LYS A 1 104 ? 8.947 -13.518 -11.922 1.00 97.75 104 LYS A N 1
ATOM 822 C CA . LYS A 1 104 ? 9.070 -14.753 -12.721 1.00 97.75 104 LYS A CA 1
ATOM 823 C C . LYS A 1 104 ? 7.752 -15.185 -13.384 1.00 97.75 104 LYS A C 1
ATOM 825 O O . LYS A 1 104 ? 7.729 -16.224 -14.032 1.00 97.75 104 LYS A O 1
ATOM 830 N N . VAL A 1 105 ? 6.681 -14.402 -13.213 1.00 98.31 105 VAL A N 1
ATOM 831 C CA . VAL A 1 105 ? 5.375 -14.604 -13.866 1.00 98.31 105 VAL A CA 1
ATOM 832 C C . VAL A 1 105 ? 5.554 -14.641 -15.384 1.00 98.31 105 VAL A C 1
ATOM 834 O O . VAL A 1 105 ? 6.072 -13.690 -15.975 1.00 98.31 105 VAL A O 1
ATOM 837 N N . ARG A 1 106 ? 5.137 -15.750 -15.998 1.00 97.31 106 ARG A N 1
ATOM 838 C CA . ARG A 1 106 ? 5.127 -15.967 -17.449 1.00 97.31 106 ARG A CA 1
ATOM 839 C C . ARG A 1 106 ? 4.087 -15.069 -18.123 1.00 97.31 106 ARG A C 1
ATOM 841 O O . ARG A 1 106 ? 3.210 -14.524 -17.464 1.00 97.31 106 ARG A O 1
ATOM 848 N N . ASN A 1 107 ? 4.196 -14.908 -19.443 1.00 95.94 107 ASN A N 1
ATOM 849 C CA . ASN A 1 107 ? 3.257 -14.137 -20.279 1.00 95.94 107 ASN A CA 1
ATOM 850 C C . ASN A 1 107 ? 3.055 -12.661 -19.860 1.00 95.94 107 ASN A C 1
ATOM 852 O O . ASN A 1 107 ? 2.069 -12.043 -20.251 1.00 95.94 107 ASN A O 1
ATOM 856 N N . PHE A 1 108 ? 3.967 -12.095 -19.064 1.00 97.81 108 PHE A N 1
ATOM 857 C CA . PHE A 1 108 ? 3.848 -10.743 -18.520 1.00 97.81 108 PHE A CA 1
ATOM 858 C C . PHE A 1 108 ? 3.877 -9.662 -19.614 1.00 97.81 108 PHE A C 1
ATOM 860 O O . PHE A 1 108 ? 4.923 -9.413 -20.215 1.00 97.81 108 PHE A O 1
ATOM 867 N N . ASP A 1 109 ? 2.756 -8.961 -19.793 1.00 98.19 109 ASP A N 1
ATOM 868 C CA . ASP A 1 109 ? 2.675 -7.724 -20.572 1.00 98.19 109 ASP A CA 1
ATOM 869 C C . ASP A 1 109 ? 2.715 -6.503 -19.635 1.00 98.19 109 ASP A C 1
ATOM 871 O O . ASP A 1 109 ? 1.900 -6.356 -18.717 1.00 98.19 109 ASP A O 1
ATOM 875 N N . ALA A 1 110 ? 3.680 -5.612 -19.871 1.00 97.06 110 ALA A N 1
ATOM 876 C CA . ALA A 1 110 ? 3.876 -4.422 -19.051 1.00 97.06 110 ALA A CA 1
ATOM 877 C C . ALA A 1 110 ? 2.750 -3.387 -19.205 1.00 97.06 110 ALA A C 1
ATOM 879 O O . ALA A 1 110 ? 2.370 -2.782 -18.211 1.00 97.06 110 ALA A O 1
ATOM 880 N N . LYS A 1 111 ? 2.173 -3.211 -20.402 1.00 97.88 111 LYS A N 1
ATOM 881 C CA . LYS A 1 111 ? 1.090 -2.243 -20.653 1.00 97.88 111 LYS A CA 1
ATOM 882 C C . LYS A 1 111 ? -0.203 -2.682 -19.972 1.00 97.88 111 LYS A C 1
ATOM 884 O O . LYS A 1 111 ? -0.863 -1.868 -19.331 1.00 97.88 111 LYS A O 1
ATOM 889 N N . VAL A 1 112 ? -0.535 -3.972 -20.076 1.00 98.31 112 VAL A N 1
ATOM 890 C CA . VAL A 1 112 ? -1.692 -4.571 -19.390 1.00 98.31 112 VAL A CA 1
ATOM 891 C C . VAL A 1 112 ? -1.535 -4.428 -17.876 1.00 98.31 112 VAL A C 1
ATOM 893 O O . VAL A 1 112 ? -2.472 -4.022 -17.188 1.00 98.31 112 VAL A O 1
ATOM 896 N N . TRP A 1 113 ? -0.336 -4.690 -17.348 1.00 98.25 113 TRP A N 1
ATOM 897 C CA . TRP A 1 113 ? -0.091 -4.528 -15.919 1.00 98.25 113 TRP A CA 1
ATOM 898 C C . TRP A 1 113 ? -0.064 -3.069 -15.467 1.00 98.25 113 TRP A C 1
ATOM 900 O O . TRP A 1 113 ? -0.601 -2.768 -14.408 1.00 98.25 113 TRP A O 1
ATOM 910 N N . ASP A 1 114 ? 0.519 -2.143 -16.225 1.00 96.75 114 ASP A N 1
ATOM 911 C CA . ASP A 1 114 ? 0.574 -0.731 -15.835 1.00 96.75 114 ASP A CA 1
ATOM 912 C C . ASP A 1 114 ? -0.825 -0.109 -15.745 1.00 96.75 114 ASP A C 1
ATOM 914 O O . ASP A 1 114 ? -1.064 0.667 -14.816 1.00 96.75 114 ASP A O 1
ATOM 918 N N . ALA A 1 115 ? -1.754 -0.526 -16.616 1.00 97.69 115 ALA A N 1
ATOM 919 C CA . ALA A 1 115 ? -3.167 -0.154 -16.555 1.00 97.69 115 ALA A CA 1
ATOM 920 C C . ALA A 1 115 ? -3.892 -0.740 -15.326 1.00 97.69 115 ALA A C 1
ATOM 9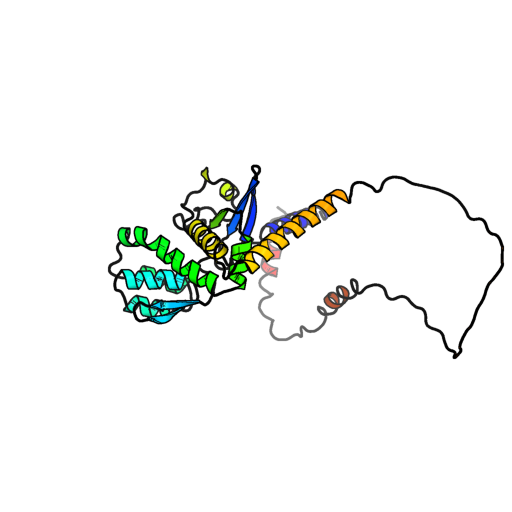22 O O . ALA A 1 115 ? -4.535 -0.001 -14.587 1.00 97.69 115 ALA A O 1
ATOM 923 N N . LEU A 1 116 ? -3.772 -2.050 -15.071 1.00 98.25 116 LEU A N 1
ATOM 924 C CA . LEU A 1 116 ? -4.528 -2.732 -14.004 1.00 98.25 116 LEU A CA 1
ATOM 925 C C . LEU A 1 116 ? -3.933 -2.548 -12.599 1.00 98.25 116 LEU A C 1
ATOM 927 O O . LEU A 1 116 ? -4.643 -2.562 -11.594 1.00 98.25 116 LEU A O 1
ATOM 931 N N . SER A 1 117 ? -2.614 -2.390 -12.498 1.00 98.31 117 SER A N 1
ATOM 932 C CA . SER A 1 117 ? -1.882 -2.482 -11.228 1.00 98.31 117 SER A CA 1
ATOM 933 C C . SER A 1 117 ? -2.264 -1.427 -10.191 1.00 98.31 117 SER A C 1
ATOM 935 O O . SER A 1 117 ? -2.002 -1.641 -9.009 1.00 98.31 117 SER A O 1
ATOM 937 N N . PHE A 1 118 ? -2.853 -0.295 -10.590 1.00 98.69 118 PHE A N 1
ATOM 938 C CA . PHE A 1 118 ? -3.304 0.720 -9.638 1.00 98.69 118 PHE A CA 1
ATOM 939 C C . PHE A 1 118 ? -4.462 0.191 -8.790 1.00 98.69 118 PHE A C 1
ATOM 941 O O . PHE A 1 118 ? -4.322 0.097 -7.572 1.00 98.69 118 PHE A O 1
ATOM 948 N N . ASP A 1 119 ? -5.544 -0.254 -9.428 1.00 98.62 119 ASP A N 1
ATOM 949 C CA . ASP A 1 119 ? -6.725 -0.753 -8.725 1.00 98.62 119 ASP A CA 1
ATOM 950 C C . ASP A 1 119 ? -6.495 -2.119 -8.070 1.00 98.62 119 ASP A C 1
ATOM 952 O O . ASP A 1 119 ? -7.045 -2.382 -7.003 1.00 98.62 119 ASP A O 1
ATOM 956 N N . VAL A 1 120 ? -5.591 -2.948 -8.610 1.00 98.62 120 VAL A N 1
ATOM 957 C CA . VAL A 1 120 ? -5.135 -4.162 -7.909 1.00 98.62 120 VAL A CA 1
ATOM 958 C C . VAL A 1 120 ? -4.415 -3.805 -6.601 1.00 98.62 120 VAL A C 1
ATOM 960 O O . VAL A 1 120 ? -4.728 -4.378 -5.558 1.00 98.62 120 VAL A O 1
ATOM 963 N N . MET A 1 121 ? -3.485 -2.839 -6.603 1.00 98.75 121 MET A N 1
ATOM 964 C CA . MET A 1 121 ? -2.874 -2.379 -5.347 1.00 98.75 121 MET A CA 1
ATOM 965 C C . MET A 1 121 ? -3.931 -1.749 -4.430 1.00 98.75 121 MET A C 1
ATOM 967 O O . MET A 1 121 ? -3.941 -2.039 -3.237 1.00 98.75 121 MET A O 1
ATOM 971 N N . LYS A 1 122 ? -4.863 -0.957 -4.976 1.00 98.81 122 LYS A N 1
ATOM 972 C CA . LYS A 1 122 ? -5.959 -0.339 -4.218 1.00 98.81 122 LYS A CA 1
ATOM 973 C C . LYS A 1 122 ? -6.825 -1.368 -3.504 1.00 98.81 122 LYS A C 1
ATOM 975 O O . LYS A 1 122 ? -7.053 -1.225 -2.310 1.00 98.81 122 LYS A O 1
ATOM 980 N N . ARG A 1 123 ? -7.206 -2.460 -4.172 1.00 98.69 123 ARG A N 1
ATOM 981 C CA . ARG A 1 123 ? -7.962 -3.567 -3.565 1.00 98.69 123 ARG A CA 1
ATOM 982 C C . ARG A 1 123 ? -7.178 -4.263 -2.444 1.00 98.69 123 ARG A C 1
ATOM 984 O O . ARG A 1 123 ? -7.738 -4.507 -1.380 1.00 98.69 123 ARG A O 1
ATOM 991 N N . GLY A 1 124 ? -5.883 -4.522 -2.646 1.00 98.50 124 GLY A N 1
ATOM 992 C CA . GLY A 1 124 ? -5.003 -5.141 -1.640 1.00 98.50 124 GLY A CA 1
ATOM 993 C C . GLY A 1 124 ? -4.592 -4.226 -0.477 1.00 98.50 124 GLY A C 1
ATOM 994 O O . GLY A 1 124 ? -4.113 -4.709 0.550 1.00 98.50 124 GLY A O 1
ATOM 995 N N . VAL A 1 125 ? -4.757 -2.911 -0.627 1.00 98.81 125 VAL A N 1
ATOM 996 C CA . VAL A 1 125 ? -4.606 -1.917 0.445 1.00 98.81 125 VAL A CA 1
ATOM 997 C C . VAL A 1 125 ? -5.940 -1.721 1.171 1.00 98.81 125 VAL A C 1
ATOM 999 O O . VAL A 1 125 ? -5.952 -1.726 2.397 1.00 98.81 125 VAL A O 1
ATOM 1002 N N . PHE A 1 126 ? -7.064 -1.663 0.450 1.00 98.81 126 PHE A N 1
ATOM 1003 C CA . PHE A 1 126 ? -8.408 -1.633 1.029 1.00 98.81 126 PHE A CA 1
ATOM 1004 C C . PHE A 1 126 ? -8.629 -2.813 1.976 1.00 98.81 126 PHE A C 1
ATOM 1006 O O . PHE A 1 126 ? -8.910 -2.587 3.144 1.00 98.81 126 PHE A O 1
ATOM 1013 N N . GLU A 1 127 ? -8.413 -4.054 1.523 1.00 98.69 127 GLU A N 1
ATOM 1014 C CA . GLU A 1 127 ? -8.670 -5.244 2.354 1.00 98.69 127 GLU A CA 1
ATOM 1015 C C . GLU A 1 127 ? -7.730 -5.368 3.560 1.00 98.69 127 GLU A C 1
ATOM 1017 O O . GLU A 1 127 ? -8.112 -5.886 4.606 1.00 98.69 127 GLU A O 1
ATOM 1022 N N . LYS A 1 128 ? -6.516 -4.818 3.460 1.00 98.38 128 LYS A N 1
ATOM 1023 C CA . LYS A 1 128 ? -5.618 -4.673 4.609 1.00 98.38 128 LYS A CA 1
ATOM 1024 C C . LYS A 1 128 ? -6.225 -3.752 5.673 1.00 98.38 128 LYS A C 1
ATOM 1026 O O . LYS A 1 128 ? -6.235 -4.118 6.846 1.00 98.38 128 LYS A O 1
ATOM 1031 N N . PHE A 1 129 ? -6.701 -2.566 5.289 1.00 98.69 129 PHE A N 1
ATOM 1032 C CA . PHE A 1 129 ? -7.159 -1.542 6.236 1.00 98.69 129 PHE A CA 1
ATOM 1033 C C . PHE A 1 129 ? -8.634 -1.704 6.664 1.00 98.69 129 PHE A C 1
ATOM 1035 O O . PHE A 1 129 ? -8.979 -1.347 7.785 1.00 98.69 129 PHE A O 1
ATOM 1042 N N . SER A 1 130 ? -9.506 -2.318 5.862 1.00 98.50 130 SER A N 1
ATOM 1043 C CA . SER A 1 130 ? -10.868 -2.674 6.296 1.00 98.50 130 SER A CA 1
ATOM 1044 C C . SER A 1 130 ? -10.858 -3.768 7.375 1.00 98.50 130 SER A C 1
ATOM 1046 O O . SER A 1 130 ? -11.649 -3.711 8.314 1.00 98.50 130 SER A O 1
ATOM 1048 N N . GLN A 1 131 ? -9.931 -4.730 7.295 1.00 98.56 131 GLN A N 1
ATOM 1049 C CA . GLN A 1 131 ? -9.904 -5.903 8.183 1.00 98.56 131 GLN A CA 1
ATOM 1050 C C . GLN A 1 131 ? -9.008 -5.748 9.425 1.00 98.56 131 GLN A C 1
ATOM 1052 O O . GLN A 1 131 ? -9.119 -6.549 10.348 1.00 98.56 131 GLN A O 1
ATOM 1057 N N . ASN A 1 132 ? -8.132 -4.736 9.480 1.00 98.50 132 ASN A N 1
ATOM 1058 C CA . ASN A 1 132 ? -7.207 -4.519 10.601 1.00 98.50 132 ASN A CA 1
ATOM 1059 C C . ASN A 1 132 ? -7.479 -3.160 11.272 1.00 98.50 132 ASN A C 1
ATOM 1061 O O . ASN A 1 132 ? -7.000 -2.128 10.804 1.00 98.50 132 ASN A O 1
ATOM 1065 N N . GLU A 1 133 ? -8.226 -3.169 12.379 1.00 97.81 133 GLU A N 1
ATOM 1066 C CA . GLU A 1 133 ? -8.709 -1.973 13.094 1.00 97.81 133 GLU A CA 1
ATOM 1067 C C . GLU A 1 133 ? -7.592 -1.005 13.523 1.00 97.81 133 GLU A C 1
ATOM 1069 O O . GLU A 1 133 ? -7.661 0.184 13.219 1.00 97.81 133 GLU A O 1
ATOM 1074 N N . ASP A 1 134 ? -6.518 -1.493 14.149 1.00 96.88 134 ASP A N 1
ATOM 1075 C CA . ASP A 1 134 ? -5.400 -0.630 14.565 1.00 96.88 134 ASP A CA 1
ATOM 1076 C C . ASP A 1 134 ? -4.717 0.039 13.364 1.00 96.88 134 ASP A C 1
ATOM 1078 O O . ASP A 1 134 ? -4.400 1.229 13.390 1.00 96.88 134 ASP A O 1
ATOM 1082 N N . LEU A 1 135 ? -4.552 -0.701 12.260 1.00 98.12 135 LEU A N 1
ATOM 1083 C CA . LEU A 1 135 ? -3.982 -0.155 11.029 1.00 98.12 135 LEU A CA 1
ATOM 1084 C C . LEU A 1 135 ? -4.927 0.880 10.397 1.00 98.12 135 LEU A C 1
ATOM 1086 O O . LEU A 1 135 ? -4.460 1.871 9.836 1.00 98.12 135 LEU A O 1
ATOM 1090 N N . ARG A 1 136 ? -6.247 0.677 10.488 1.00 98.19 136 ARG A N 1
ATOM 1091 C CA . ARG A 1 136 ? -7.262 1.621 10.000 1.00 98.19 136 ARG A CA 1
ATOM 1092 C C . ARG A 1 136 ? -7.229 2.934 10.770 1.00 98.19 136 ARG A C 1
ATOM 1094 O O . ARG A 1 136 ? -7.202 3.992 10.148 1.00 98.19 136 ARG A O 1
ATOM 1101 N N . LYS A 1 137 ? -7.139 2.873 12.099 1.00 97.12 137 LYS A N 1
ATOM 1102 C CA . LYS A 1 137 ? -6.990 4.055 12.960 1.00 97.12 137 LYS A CA 1
ATOM 1103 C C . LYS A 1 137 ? -5.699 4.810 12.651 1.00 97.12 137 LYS A C 1
ATOM 1105 O O . LYS A 1 137 ? -5.719 6.031 12.512 1.00 97.12 137 LYS A O 1
ATOM 1110 N N . GLU A 1 138 ? -4.598 4.095 12.430 1.00 96.94 138 GLU A N 1
ATOM 1111 C CA . GLU A 1 138 ? -3.355 4.690 11.933 1.00 96.94 138 GLU A CA 1
ATOM 1112 C C . GLU A 1 138 ? -3.533 5.374 10.566 1.00 96.94 138 GLU A C 1
ATOM 1114 O O . GLU A 1 138 ? -3.040 6.485 10.370 1.00 96.94 138 GLU A O 1
ATOM 1119 N N . LEU A 1 139 ? -4.280 4.780 9.629 1.00 98.19 139 LEU A N 1
ATOM 1120 C CA . LEU A 1 139 ? -4.580 5.392 8.329 1.00 98.19 139 LEU A CA 1
ATOM 1121 C C . LEU A 1 139 ? -5.452 6.651 8.471 1.00 98.19 139 LEU A C 1
ATOM 1123 O O . LEU A 1 139 ? -5.122 7.691 7.896 1.00 98.19 139 LEU A O 1
ATOM 1127 N N . PHE A 1 140 ? -6.507 6.599 9.284 1.00 98.06 140 PHE A N 1
ATOM 1128 C CA . PHE A 1 140 ? -7.368 7.744 9.594 1.00 98.06 140 PHE A CA 1
ATOM 1129 C C . PHE A 1 140 ? -6.635 8.860 10.348 1.00 98.06 140 PHE A C 1
ATOM 1131 O O . PHE A 1 140 ? -6.959 10.031 10.154 1.00 98.06 140 PHE A O 1
ATOM 1138 N N . SER A 1 141 ? -5.589 8.553 11.126 1.00 96.00 141 SER A N 1
ATOM 1139 C CA . SER A 1 141 ? -4.726 9.587 11.718 1.00 96.00 141 SER A CA 1
ATOM 1140 C C . SER A 1 141 ? -4.135 10.523 10.650 1.00 96.00 141 SER A C 1
ATOM 1142 O O . SER A 1 141 ? -3.932 11.707 10.909 1.00 96.00 141 SER A O 1
ATOM 1144 N N . THR A 1 142 ? -3.925 10.030 9.422 1.00 96.44 142 THR A N 1
ATOM 1145 C CA . THR A 1 142 ? -3.370 10.796 8.292 1.00 96.44 142 THR A CA 1
ATOM 1146 C C . THR A 1 142 ? -4.405 11.621 7.520 1.00 96.44 142 THR A C 1
ATOM 1148 O O . THR A 1 142 ? -4.073 12.211 6.491 1.00 96.44 142 THR A O 1
ATOM 1151 N N . ILE A 1 143 ? -5.659 11.694 7.980 1.00 95.94 143 ILE A N 1
ATOM 1152 C CA . ILE A 1 143 ? -6.658 12.597 7.393 1.00 95.94 143 ILE A CA 1
ATOM 1153 C C . ILE A 1 143 ? -6.120 14.040 7.424 1.00 95.94 143 ILE A C 1
ATOM 1155 O O . ILE A 1 143 ? -5.462 14.475 8.377 1.00 95.94 143 ILE A O 1
ATOM 1159 N N . GLY A 1 144 ? -6.349 14.761 6.324 1.00 94.31 144 GLY A N 1
ATOM 1160 C CA . GLY A 1 144 ? -5.838 16.115 6.109 1.00 94.31 144 GLY A CA 1
ATOM 1161 C C . GLY A 1 144 ? -4.357 16.208 5.712 1.00 94.31 144 GLY A C 1
ATOM 1162 O O . GLY A 1 144 ? -3.860 17.323 5.599 1.00 94.31 144 GLY A O 1
ATOM 1163 N N . SER A 1 145 ? -3.639 15.096 5.489 1.00 96.75 145 SER A N 1
ATOM 1164 C CA . SER A 1 145 ? -2.262 15.124 4.966 1.00 96.75 145 SER A CA 1
ATOM 1165 C C . SER A 1 145 ? -2.088 14.390 3.630 1.00 96.75 145 SER A C 1
ATOM 1167 O O . SER A 1 145 ? -2.831 13.467 3.284 1.00 96.75 145 SER A O 1
ATOM 1169 N N . THR A 1 146 ? -1.067 14.794 2.871 1.00 98.12 146 THR A N 1
ATOM 1170 C CA . THR A 1 146 ? -0.601 14.068 1.683 1.00 98.12 146 THR A CA 1
ATOM 1171 C C . THR A 1 146 ? 0.298 12.910 2.112 1.00 98.12 146 THR A C 1
ATOM 1173 O O . THR A 1 146 ? 1.351 13.133 2.711 1.00 98.12 146 THR A O 1
ATOM 1176 N N . MET A 1 147 ? -0.074 11.671 1.787 1.00 98.44 147 MET A N 1
ATOM 1177 C CA . MET A 1 147 ? 0.735 10.486 2.098 1.00 98.44 147 MET A CA 1
ATOM 1178 C C . MET A 1 147 ? 1.832 10.262 1.046 1.00 98.44 147 MET A C 1
ATOM 1180 O O . MET A 1 147 ? 1.567 10.345 -0.156 1.00 98.44 147 MET A O 1
ATOM 1184 N N . VAL A 1 148 ? 3.069 9.974 1.470 1.00 98.38 148 VAL A N 1
ATOM 1185 C CA . VAL A 1 148 ? 4.249 9.956 0.580 1.00 98.38 148 VAL A CA 1
ATOM 1186 C C . VAL A 1 148 ? 5.197 8.781 0.858 1.00 98.38 148 VAL A C 1
ATOM 1188 O O . VAL A 1 148 ? 5.869 8.753 1.888 1.00 98.38 148 VAL A O 1
ATOM 1191 N N . GLU A 1 149 ? 5.321 7.855 -0.101 1.00 98.00 149 GLU A N 1
ATOM 1192 C CA . GLU A 1 149 ? 6.290 6.744 -0.059 1.00 98.00 149 GLU A CA 1
ATOM 1193 C C . GLU A 1 149 ? 7.691 7.247 -0.457 1.00 98.00 149 GLU A C 1
ATOM 1195 O O . GLU A 1 149 ? 8.030 7.414 -1.637 1.00 98.00 149 GLU A O 1
ATOM 1200 N N . CYS A 1 150 ? 8.526 7.488 0.552 1.00 97.31 150 CYS A N 1
ATOM 1201 C CA . CYS A 1 150 ? 9.886 8.016 0.450 1.00 97.31 150 CYS A CA 1
ATOM 1202 C C . CYS A 1 150 ? 10.927 6.945 0.076 1.00 97.31 150 CYS A C 1
ATOM 1204 O O . CYS A 1 150 ? 12.010 6.856 0.668 1.00 97.31 150 CYS A O 1
ATOM 1206 N N . SER A 1 151 ? 10.615 6.137 -0.940 1.00 95.69 151 SER A N 1
ATOM 1207 C CA . SER A 1 151 ? 11.568 5.211 -1.543 1.00 95.69 151 SER A CA 1
ATOM 1208 C C . SER A 1 151 ? 12.595 5.967 -2.400 1.00 95.69 151 SER A C 1
ATOM 1210 O O . SER A 1 151 ? 12.227 6.575 -3.408 1.00 95.69 151 SER A O 1
ATOM 1212 N N . PRO A 1 152 ? 13.907 5.875 -2.102 1.00 95.00 152 PRO A N 1
ATOM 1213 C CA . PRO A 1 152 ? 14.954 6.515 -2.902 1.00 95.00 152 PRO A CA 1
ATOM 1214 C C . PRO A 1 152 ? 15.217 5.804 -4.241 1.00 95.00 152 PRO A C 1
ATOM 1216 O O . PRO A 1 152 ? 15.999 6.297 -5.052 1.00 95.00 152 PRO A O 1
ATOM 1219 N N . ARG A 1 153 ? 14.620 4.623 -4.465 1.00 94.19 153 ARG A N 1
ATOM 1220 C CA . ARG A 1 153 ? 14.853 3.784 -5.657 1.00 94.19 153 ARG A CA 1
ATOM 1221 C C . ARG A 1 153 ? 13.596 3.516 -6.483 1.00 94.19 153 ARG A C 1
ATOM 1223 O O . ARG A 1 153 ? 13.730 3.262 -7.675 1.00 94.19 153 ARG A O 1
ATOM 1230 N N . ASP A 1 154 ? 12.405 3.590 -5.892 1.00 95.50 154 ASP A N 1
ATOM 1231 C CA . ASP A 1 154 ? 11.147 3.433 -6.624 1.00 95.50 154 ASP A CA 1
ATOM 1232 C C . ASP A 1 154 ? 10.630 4.798 -7.106 1.00 95.50 154 ASP A C 1
ATOM 1234 O O . ASP A 1 154 ? 10.449 5.721 -6.311 1.00 95.50 154 ASP A O 1
ATOM 1238 N N . ARG A 1 155 ? 10.416 4.922 -8.422 1.00 97.31 155 ARG A N 1
ATOM 1239 C CA . ARG A 1 155 ? 9.896 6.128 -9.092 1.00 97.31 155 ARG A CA 1
ATOM 1240 C C . ARG A 1 155 ? 8.457 5.967 -9.602 1.00 97.31 155 ARG A C 1
ATOM 1242 O O . ARG A 1 155 ? 7.918 6.879 -10.227 1.00 97.31 155 ARG A O 1
ATOM 1249 N N . LEU A 1 156 ? 7.834 4.813 -9.387 1.00 96.81 156 LEU A N 1
ATOM 1250 C CA . LEU A 1 156 ? 6.470 4.521 -9.821 1.00 96.81 156 LEU A CA 1
ATOM 1251 C C . LEU A 1 156 ? 5.525 4.539 -8.616 1.00 96.81 156 LEU A C 1
ATOM 1253 O O . LEU A 1 156 ? 4.555 5.295 -8.592 1.00 96.81 156 LEU A O 1
ATOM 1257 N N . TRP A 1 157 ? 5.861 3.767 -7.586 1.00 98.12 157 TRP A N 1
ATOM 1258 C CA . TRP A 1 157 ? 5.114 3.674 -6.335 1.00 98.12 157 TRP A CA 1
ATOM 1259 C C . TRP A 1 157 ? 5.562 4.714 -5.309 1.00 98.12 157 TRP A C 1
ATOM 1261 O O . TRP A 1 157 ? 4.707 5.252 -4.609 1.00 98.12 157 TRP A O 1
ATOM 1271 N N . GLY A 1 158 ? 6.854 5.058 -5.294 1.00 98.06 158 GLY A N 1
ATOM 1272 C CA . GLY A 1 158 ? 7.427 6.125 -4.465 1.00 98.06 158 GLY A CA 1
ATOM 1273 C C . GLY A 1 158 ? 7.784 7.408 -5.224 1.00 98.06 158 GLY A C 1
ATOM 1274 O O . GLY A 1 158 ? 7.518 7.548 -6.423 1.00 98.06 158 GLY A O 1
ATOM 1275 N N . ILE A 1 159 ? 8.409 8.351 -4.510 1.00 98.31 159 ILE A N 1
ATOM 1276 C CA . ILE A 1 159 ? 8.865 9.652 -5.045 1.00 98.31 159 ILE A CA 1
ATOM 1277 C C . ILE A 1 159 ? 10.305 9.660 -5.589 1.00 98.31 159 ILE A C 1
ATOM 1279 O O . ILE A 1 159 ? 10.783 10.702 -6.039 1.00 98.31 159 ILE A O 1
ATOM 1283 N N . GLY A 1 160 ? 11.030 8.536 -5.558 1.00 97.50 160 GLY A N 1
ATOM 1284 C CA . GLY A 1 160 ? 12.432 8.460 -5.993 1.00 97.50 160 GLY A CA 1
ATOM 1285 C C . GLY A 1 160 ? 13.410 9.280 -5.137 1.00 97.50 160 GLY A C 1
ATOM 1286 O O . GLY A 1 160 ? 14.459 9.698 -5.636 1.00 97.50 160 GLY A O 1
ATOM 1287 N N . ILE A 1 161 ? 13.045 9.555 -3.881 1.00 96.62 161 ILE A N 1
ATOM 1288 C CA . ILE A 1 161 ? 13.753 10.389 -2.896 1.00 96.62 161 ILE A CA 1
ATOM 1289 C C . ILE A 1 161 ? 13.594 9.727 -1.517 1.00 96.62 161 ILE A C 1
ATOM 1291 O O . ILE A 1 161 ? 12.532 9.188 -1.221 1.00 96.62 161 ILE A O 1
ATOM 1295 N N . GLY A 1 162 ? 14.651 9.725 -0.698 1.00 95.38 162 GLY A N 1
ATOM 1296 C CA . GLY A 1 162 ? 14.660 9.075 0.620 1.00 95.38 162 GLY A CA 1
ATOM 1297 C C . GLY A 1 162 ? 14.065 9.936 1.740 1.00 95.38 162 GLY A C 1
ATOM 1298 O O . GLY A 1 162 ? 14.114 11.159 1.673 1.00 95.38 162 GLY A O 1
ATOM 1299 N N . ILE A 1 163 ? 13.569 9.308 2.812 1.00 94.38 163 ILE A N 1
ATOM 1300 C CA . ILE A 1 163 ? 12.822 9.999 3.886 1.00 94.38 163 ILE A CA 1
ATOM 1301 C C . ILE A 1 163 ? 13.629 11.054 4.668 1.00 94.38 163 ILE A C 1
ATOM 1303 O O . ILE A 1 163 ? 13.049 12.000 5.189 1.00 94.38 163 ILE A O 1
ATOM 1307 N N . ASN A 1 164 ? 14.962 10.964 4.673 1.00 93.00 164 ASN A N 1
ATOM 1308 C CA . ASN A 1 164 ? 15.839 11.956 5.314 1.00 93.00 164 ASN A CA 1
ATOM 1309 C C . ASN A 1 164 ? 16.250 13.111 4.374 1.00 93.00 164 ASN A C 1
ATOM 1311 O O . ASN A 1 164 ? 16.922 14.040 4.807 1.00 93.00 164 ASN A O 1
ATOM 1315 N N . ASP A 1 165 ? 15.879 13.068 3.092 1.00 94.31 165 ASP A N 1
ATOM 1316 C CA . ASP A 1 165 ? 16.199 14.105 2.104 1.00 94.31 165 ASP A CA 1
ATOM 1317 C C . ASP A 1 165 ? 15.174 15.245 2.202 1.00 94.31 165 ASP A C 1
ATOM 1319 O O . ASP A 1 165 ? 13.964 15.005 2.179 1.00 94.31 165 ASP A O 1
ATOM 1323 N N . GLU A 1 166 ? 15.634 16.490 2.318 1.00 93.62 166 GLU A N 1
ATOM 1324 C CA . GLU A 1 166 ? 14.767 17.674 2.433 1.00 93.62 166 GLU A CA 1
ATOM 1325 C C . GLU A 1 166 ? 13.851 17.854 1.215 1.00 93.62 166 GLU A C 1
ATOM 1327 O O . GLU A 1 166 ? 12.735 18.358 1.337 1.00 93.62 166 GLU A O 1
ATOM 1332 N N . ARG A 1 167 ? 14.273 17.377 0.034 1.00 95.69 167 ARG A N 1
ATOM 1333 C CA . ARG A 1 167 ? 13.501 17.492 -1.214 1.00 95.69 167 ARG A CA 1
ATOM 1334 C C . ARG A 1 167 ? 12.187 16.709 -1.186 1.00 95.69 167 ARG A C 1
ATOM 1336 O O . ARG A 1 167 ? 11.349 16.950 -2.050 1.00 95.69 167 ARG A O 1
ATOM 1343 N N . ARG A 1 168 ? 11.967 15.831 -0.197 1.00 95.56 168 ARG A N 1
ATOM 1344 C CA . ARG A 1 168 ? 10.653 15.210 0.051 1.00 95.56 168 ARG A CA 1
ATOM 1345 C C . ARG A 1 168 ? 9.559 16.259 0.300 1.00 95.56 168 ARG A C 1
ATOM 1347 O O . ARG A 1 168 ? 8.445 16.064 -0.163 1.00 95.56 168 ARG A O 1
ATOM 1354 N N . MET A 1 169 ? 9.895 17.387 0.939 1.00 94.88 169 MET A N 1
ATOM 1355 C CA . MET A 1 169 ? 8.964 18.484 1.253 1.00 94.88 169 MET A CA 1
ATOM 1356 C C . MET A 1 169 ? 8.552 19.308 0.025 1.00 94.88 169 MET A C 1
ATOM 1358 O O . MET A 1 169 ? 7.774 20.242 0.156 1.00 94.88 169 MET A O 1
ATOM 1362 N N . ILE A 1 170 ? 9.117 19.033 -1.157 1.00 95.19 170 ILE A N 1
ATOM 1363 C CA . ILE A 1 170 ? 8.972 19.881 -2.343 1.00 95.19 170 ILE A CA 1
ATOM 1364 C C . ILE A 1 170 ? 8.440 19.015 -3.495 1.00 95.19 170 ILE A C 1
ATOM 1366 O O . ILE A 1 170 ? 9.245 18.420 -4.220 1.00 95.19 170 ILE A O 1
ATOM 1370 N N . PRO A 1 171 ? 7.108 18.927 -3.699 1.00 95.50 171 PRO A N 1
ATOM 1371 C CA . PRO A 1 171 ? 6.505 18.055 -4.712 1.00 95.50 171 PRO A CA 1
ATOM 1372 C C . PRO A 1 171 ? 7.044 18.266 -6.133 1.00 95.50 171 PRO A C 1
ATOM 1374 O O . PRO A 1 171 ? 7.288 17.303 -6.855 1.00 95.50 171 PRO A O 1
ATOM 1377 N N . SER A 1 172 ? 7.351 19.511 -6.510 1.00 95.94 172 SER A N 1
ATOM 1378 C CA . SER A 1 172 ? 7.962 19.861 -7.805 1.00 95.94 172 SER A CA 1
ATOM 1379 C C . SER A 1 172 ? 9.405 19.361 -7.993 1.00 95.94 172 SER A C 1
ATOM 1381 O O . SER A 1 172 ? 9.952 19.462 -9.090 1.00 95.94 172 SER A O 1
ATOM 1383 N N . ARG A 1 173 ? 10.038 18.811 -6.947 1.00 96.62 173 ARG A N 1
ATOM 1384 C CA . ARG A 1 173 ? 11.363 18.168 -6.999 1.00 96.62 173 ARG A CA 1
ATOM 1385 C C . ARG A 1 173 ? 11.303 16.641 -6.915 1.00 96.62 173 ARG A C 1
ATOM 1387 O O . ARG A 1 173 ? 12.360 16.011 -7.010 1.00 96.62 173 ARG A O 1
ATOM 1394 N N . TRP A 1 174 ? 10.121 16.044 -6.736 1.00 97.50 174 TRP A N 1
ATOM 1395 C CA . TRP A 1 174 ? 9.954 14.591 -6.711 1.00 97.50 174 TRP A CA 1
ATOM 1396 C C . TRP A 1 174 ? 10.378 13.962 -8.044 1.00 97.50 174 TRP A C 1
ATOM 1398 O O . TRP A 1 174 ? 10.208 14.533 -9.118 1.00 97.50 174 TRP A O 1
ATOM 1408 N N . LYS A 1 175 ? 10.953 12.760 -7.973 1.00 97.31 175 LYS A N 1
ATOM 1409 C CA . LYS A 1 175 ? 11.484 12.007 -9.123 1.00 97.31 175 LYS A CA 1
ATOM 1410 C C . LYS A 1 175 ? 10.623 10.793 -9.469 1.00 97.31 175 LYS A C 1
ATOM 1412 O O . LYS A 1 175 ? 11.077 9.911 -10.196 1.00 97.31 175 LYS A O 1
ATOM 1417 N N . GLY A 1 176 ? 9.419 10.720 -8.909 1.00 97.44 176 GLY A N 1
ATOM 1418 C CA . GLY A 1 176 ? 8.526 9.579 -9.015 1.00 97.44 176 GLY A CA 1
ATOM 1419 C C . GLY A 1 176 ? 7.076 9.921 -8.693 1.00 97.44 176 GLY A C 1
ATOM 1420 O O . GLY A 1 176 ? 6.778 10.975 -8.138 1.00 97.44 176 GLY A O 1
ATOM 1421 N N . HIS A 1 177 ? 6.177 9.020 -9.079 1.00 97.69 177 HIS A N 1
ATOM 1422 C CA . HIS A 1 177 ? 4.747 9.303 -9.234 1.00 97.69 177 HIS A CA 1
ATOM 1423 C C . HIS A 1 177 ? 3.911 9.138 -7.954 1.00 97.69 177 HIS A C 1
ATOM 1425 O O . HIS A 1 177 ? 2.718 9.468 -7.974 1.00 97.69 177 HIS A O 1
ATOM 1431 N N . ASN A 1 178 ? 4.519 8.631 -6.870 1.00 98.38 178 ASN A N 1
ATOM 1432 C CA . ASN A 1 178 ? 3.889 8.372 -5.569 1.00 98.38 178 ASN A CA 1
ATOM 1433 C C . ASN A 1 178 ? 2.580 7.554 -5.662 1.00 98.38 178 ASN A C 1
ATOM 1435 O O . ASN A 1 178 ? 1.599 7.864 -4.982 1.00 98.38 178 ASN A O 1
ATOM 1439 N N . ARG A 1 179 ? 2.516 6.532 -6.535 1.00 98.62 179 ARG A N 1
ATOM 1440 C CA . ARG A 1 179 ? 1.286 5.730 -6.703 1.00 98.62 179 ARG A CA 1
ATOM 1441 C C . ARG A 1 179 ? 0.844 5.042 -5.408 1.00 98.62 179 ARG A C 1
ATOM 1443 O O . ARG A 1 179 ? -0.357 4.901 -5.221 1.00 98.62 179 ARG A O 1
ATOM 1450 N N . LEU A 1 180 ? 1.761 4.665 -4.508 1.00 98.62 180 LEU A N 1
ATOM 1451 C CA . LEU A 1 180 ? 1.379 4.050 -3.230 1.00 98.62 180 LEU A CA 1
ATOM 1452 C C . LEU A 1 180 ? 0.727 5.075 -2.293 1.00 98.62 180 LEU A C 1
ATOM 1454 O O . LEU A 1 180 ? -0.333 4.794 -1.746 1.00 98.62 180 LEU A O 1
ATOM 1458 N N . GLY A 1 181 ? 1.298 6.279 -2.175 1.00 98.56 181 GLY A N 1
ATOM 1459 C CA . GLY A 1 181 ? 0.687 7.373 -1.414 1.00 98.56 181 GLY A CA 1
ATOM 1460 C C . GLY A 1 181 ? -0.707 7.749 -1.926 1.00 98.56 181 GLY A C 1
ATOM 1461 O O . GLY A 1 181 ? -1.621 7.927 -1.130 1.00 98.56 181 GLY A O 1
ATOM 1462 N N . LYS A 1 182 ? -0.902 7.783 -3.252 1.00 98.75 182 LYS A N 1
ATOM 1463 C CA . LYS A 1 182 ? -2.218 8.013 -3.880 1.00 98.75 182 LYS A CA 1
ATOM 1464 C C . LYS A 1 182 ? -3.229 6.911 -3.552 1.00 98.75 182 LYS A C 1
ATOM 1466 O O . LYS A 1 182 ? -4.319 7.228 -3.097 1.00 98.75 182 LYS A O 1
ATOM 1471 N N . VAL A 1 183 ? -2.841 5.640 -3.702 1.00 98.88 183 VAL A N 1
ATOM 1472 C CA . VAL A 1 183 ? -3.680 4.492 -3.316 1.00 98.88 183 VAL A CA 1
ATOM 1473 C C . VAL A 1 183 ? -4.090 4.561 -1.841 1.00 98.88 183 VAL A C 1
ATOM 1475 O O . VAL A 1 183 ? -5.250 4.325 -1.523 1.00 98.88 183 VAL A O 1
ATOM 1478 N N . LEU A 1 184 ? -3.160 4.891 -0.942 1.00 98.81 184 LEU A N 1
ATOM 1479 C CA . LEU A 1 184 ? -3.453 4.998 0.489 1.00 98.81 184 LEU A CA 1
ATOM 1480 C C . LEU A 1 184 ? -4.435 6.131 0.800 1.00 98.81 184 LEU A C 1
ATOM 1482 O O . LEU A 1 184 ? -5.289 5.944 1.657 1.00 98.81 184 LEU A O 1
ATOM 1486 N N . MET A 1 185 ? -4.350 7.265 0.097 1.00 98.81 185 MET A N 1
ATOM 1487 C CA . MET A 1 185 ? -5.317 8.358 0.248 1.00 98.81 185 MET A CA 1
ATOM 1488 C C . MET A 1 185 ? -6.697 7.968 -0.294 1.00 98.81 185 MET A C 1
ATOM 1490 O O . MET A 1 185 ? -7.663 8.101 0.442 1.00 98.81 185 MET A O 1
ATOM 1494 N N . GLU A 1 186 ? -6.798 7.381 -1.494 1.00 98.81 186 GLU A N 1
ATOM 1495 C CA . GLU A 1 186 ? -8.087 6.878 -2.011 1.00 98.81 186 GLU A CA 1
ATOM 1496 C C . GLU A 1 186 ? -8.741 5.866 -1.055 1.00 98.81 186 GLU A C 1
ATOM 1498 O O . GLU A 1 186 ? -9.937 5.953 -0.796 1.00 98.81 186 GLU A O 1
ATOM 1503 N N . VAL A 1 187 ? -7.963 4.938 -0.482 1.00 98.81 187 VAL A N 1
ATOM 1504 C CA . VAL A 1 187 ? -8.471 3.961 0.498 1.00 98.81 187 VAL A CA 1
ATOM 1505 C C . VAL A 1 187 ? -8.832 4.616 1.833 1.00 98.81 187 VAL A C 1
ATOM 1507 O O . VAL A 1 187 ? -9.860 4.268 2.407 1.00 98.81 187 VAL A O 1
ATOM 1510 N N . ARG A 1 188 ? -8.022 5.556 2.337 1.00 98.69 188 ARG A N 1
ATOM 1511 C CA . ARG A 1 188 ? -8.313 6.319 3.563 1.00 98.69 188 ARG A CA 1
ATOM 1512 C C . ARG A 1 188 ? -9.634 7.058 3.427 1.00 98.69 188 ARG A C 1
ATOM 1514 O O . ARG A 1 188 ? -10.469 6.961 4.319 1.00 98.69 188 ARG A O 1
ATOM 1521 N N . ASP A 1 189 ? -9.793 7.777 2.324 1.00 98.38 189 ASP A N 1
ATOM 1522 C CA . ASP A 1 189 ? -10.928 8.657 2.088 1.00 98.38 189 ASP A CA 1
ATOM 1523 C C . ASP A 1 189 ? -12.195 7.797 1.916 1.00 98.38 189 ASP A C 1
ATOM 1525 O O . ASP A 1 189 ? -13.125 7.953 2.707 1.00 98.38 189 ASP A O 1
ATOM 1529 N N . GLN A 1 190 ? -12.153 6.760 1.062 1.00 98.38 190 GLN A N 1
ATOM 1530 C CA . GLN A 1 190 ? -13.232 5.771 0.895 1.00 98.38 190 GLN A CA 1
ATOM 1531 C C . GLN A 1 190 ? -13.637 5.075 2.209 1.00 98.38 190 GLN A C 1
ATOM 1533 O O . GLN A 1 190 ? -14.825 4.902 2.472 1.00 98.38 190 GLN A O 1
ATOM 1538 N N . LEU A 1 191 ? -12.677 4.644 3.038 1.00 98.38 191 LEU A N 1
ATOM 1539 C CA . LEU A 1 191 ? -12.985 4.020 4.331 1.00 98.38 191 LEU A CA 1
ATOM 1540 C C . LEU A 1 191 ? -13.544 5.039 5.335 1.00 98.38 191 LEU A C 1
ATOM 1542 O O . LEU A 1 191 ? -14.372 4.671 6.160 1.00 98.38 191 LEU A O 1
ATOM 1546 N N . SER A 1 192 ? -13.120 6.305 5.269 1.00 97.38 192 SER A N 1
ATOM 1547 C CA . SER A 1 192 ? -13.575 7.354 6.193 1.00 97.38 192 SER A CA 1
ATOM 1548 C C . SER A 1 192 ? -14.973 7.898 5.883 1.00 97.38 192 SER A C 1
ATOM 1550 O O . SER A 1 192 ? -15.587 8.532 6.741 1.00 97.38 192 SER A O 1
ATOM 1552 N N . GLU A 1 193 ? -15.463 7.636 4.670 1.00 96.56 193 GLU A N 1
ATOM 1553 C CA . GLU A 1 193 ? -16.834 7.897 4.223 1.00 96.56 193 GLU A CA 1
ATOM 1554 C C . GLU A 1 193 ? -17.782 6.711 4.497 1.00 96.56 193 GLU A C 1
ATOM 1556 O O . GLU A 1 193 ? -18.993 6.864 4.336 1.00 96.56 193 GLU A O 1
ATOM 1561 N N . SER A 1 194 ? -17.276 5.545 4.935 1.00 96.62 194 SER A N 1
ATOM 1562 C CA . SER A 1 194 ? -18.142 4.418 5.307 1.00 96.62 194 SER A CA 1
ATOM 1563 C C . SER A 1 194 ? -18.804 4.639 6.666 1.00 96.62 194 SER A C 1
ATOM 1565 O O . SER A 1 194 ? -18.134 4.910 7.667 1.00 96.62 194 SER A O 1
ATOM 1567 N N . GLU A 1 195 ? -20.118 4.422 6.716 1.00 96.44 195 GLU A N 1
ATOM 1568 C CA . GLU A 1 195 ? -20.923 4.443 7.945 1.00 96.44 195 GLU A CA 1
ATOM 1569 C C . GLU A 1 195 ? -20.374 3.462 9.000 1.00 96.44 195 GLU A C 1
ATOM 1571 O O . GLU A 1 195 ? -20.363 3.791 10.185 1.00 96.44 195 GLU A O 1
ATOM 1576 N N . ASP A 1 196 ? -19.821 2.319 8.564 1.00 96.12 196 ASP A N 1
ATOM 1577 C CA . ASP A 1 196 ? -19.202 1.292 9.421 1.00 96.12 196 ASP A CA 1
ATOM 1578 C C . ASP A 1 196 ? -18.061 1.829 10.305 1.00 96.12 196 ASP A C 1
ATOM 1580 O O . ASP A 1 196 ? -17.752 1.247 11.344 1.00 96.12 196 ASP A O 1
ATOM 1584 N N . PHE A 1 197 ? -17.405 2.917 9.880 1.00 97.31 197 PHE A N 1
ATOM 1585 C CA . PHE A 1 197 ? -16.181 3.437 10.496 1.00 97.31 197 PHE A CA 1
ATOM 1586 C C . PHE A 1 197 ? -16.292 4.900 10.959 1.00 97.31 197 PHE A C 1
ATOM 1588 O O . PHE A 1 197 ? -15.298 5.461 11.434 1.00 97.31 197 PHE A O 1
ATOM 1595 N N . ARG A 1 198 ? -17.480 5.527 10.875 1.00 95.62 198 ARG A N 1
ATOM 1596 C CA . ARG A 1 198 ? -17.691 6.933 11.283 1.00 95.62 198 ARG A CA 1
ATOM 1597 C C . ARG A 1 198 ? -17.159 7.214 12.686 1.00 95.62 198 ARG A C 1
ATOM 1599 O O . ARG A 1 198 ? -16.476 8.216 12.891 1.00 95.62 198 ARG A O 1
ATOM 1606 N N . ASP A 1 199 ? -17.461 6.343 13.641 1.00 96.38 199 ASP A N 1
ATOM 1607 C CA . ASP A 1 199 ? -17.173 6.583 15.055 1.00 96.38 199 ASP A CA 1
ATOM 1608 C C . ASP A 1 199 ? -15.654 6.595 15.335 1.00 96.38 199 ASP A C 1
ATOM 1610 O O . ASP A 1 199 ? -15.177 7.414 16.125 1.00 96.38 199 ASP A O 1
ATOM 1614 N N . GLU A 1 200 ? -14.870 5.779 14.616 1.00 96.19 200 GLU A N 1
ATOM 1615 C CA . GLU A 1 200 ? -13.398 5.820 14.642 1.00 96.19 200 GLU A CA 1
ATOM 1616 C C . GLU A 1 200 ? -12.868 7.148 14.082 1.00 96.19 200 GLU A C 1
ATOM 1618 O O . GLU A 1 200 ? -12.014 7.800 14.691 1.00 96.19 200 GLU A O 1
ATOM 1623 N N . VAL A 1 201 ? -13.401 7.575 12.933 1.00 96.06 201 VAL A N 1
ATOM 1624 C CA . VAL A 1 201 ? -13.034 8.833 12.268 1.00 96.06 201 VAL A CA 1
ATOM 1625 C C . VAL A 1 201 ? -13.363 10.035 13.158 1.00 96.06 201 VAL A C 1
ATOM 1627 O O . VAL A 1 201 ? -12.558 10.963 13.275 1.00 96.06 201 VAL A O 1
ATOM 1630 N N . GLU A 1 202 ? -14.520 10.028 13.818 1.00 95.56 202 GLU A N 1
ATOM 1631 C CA . GLU A 1 202 ? -14.904 11.047 14.792 1.00 95.56 202 GLU A CA 1
ATOM 1632 C C . GLU A 1 202 ? -13.989 11.053 16.018 1.00 95.56 202 GLU A C 1
ATOM 1634 O O . GLU A 1 202 ? -13.556 12.127 16.439 1.00 95.56 202 GLU A O 1
ATOM 1639 N N . GLN A 1 203 ? -13.673 9.887 16.591 1.00 94.56 203 GLN A N 1
ATOM 1640 C CA . GLN A 1 203 ? -12.784 9.789 17.750 1.00 94.56 203 GLN A CA 1
ATOM 1641 C C . GLN A 1 203 ? -11.391 10.349 17.429 1.00 94.56 203 GLN A C 1
ATOM 1643 O O . GLN A 1 203 ? -10.841 11.126 18.208 1.00 94.56 203 GLN A O 1
ATOM 1648 N N . ILE A 1 204 ? -10.846 10.026 16.255 1.00 93.38 204 ILE A N 1
ATOM 1649 C CA . ILE A 1 204 ? -9.535 10.508 15.803 1.00 93.38 204 ILE A CA 1
ATOM 1650 C C . ILE A 1 204 ? -9.547 12.024 15.564 1.00 93.38 204 ILE A C 1
ATOM 1652 O O . ILE A 1 204 ? -8.643 12.720 16.030 1.00 93.38 204 ILE A O 1
ATOM 1656 N N . LYS A 1 205 ? -10.598 12.563 14.927 1.00 91.69 205 LYS A N 1
ATOM 1657 C CA . LYS A 1 205 ? -10.773 14.017 14.751 1.00 91.69 205 LYS A CA 1
ATOM 1658 C C . LYS A 1 205 ? -10.847 14.747 16.101 1.00 91.69 205 LYS A C 1
ATOM 1660 O O . LYS A 1 205 ? -10.171 15.761 16.270 1.00 91.69 205 LYS A O 1
ATOM 1665 N N . LYS A 1 206 ? -11.608 14.219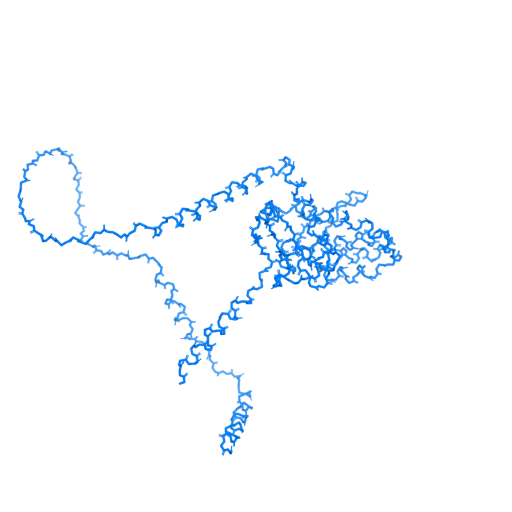 17.069 1.00 91.69 206 LYS A N 1
ATOM 1666 C CA . LYS A 1 206 ? -11.734 14.773 18.434 1.00 91.69 206 LYS A CA 1
ATOM 1667 C C . LYS A 1 206 ? -10.399 14.736 19.188 1.00 91.69 206 LYS A C 1
ATOM 1669 O O . LYS A 1 206 ? -10.021 15.728 19.805 1.00 91.69 206 LYS A O 1
ATOM 1674 N N . ASN A 1 207 ? -9.655 13.633 19.088 1.00 88.25 207 ASN A N 1
ATOM 1675 C CA . ASN A 1 207 ? -8.345 13.488 19.726 1.00 88.25 207 ASN A CA 1
ATOM 1676 C C . ASN A 1 207 ? -7.328 14.517 19.207 1.00 88.25 207 ASN A C 1
ATOM 1678 O O . ASN A 1 207 ? -6.648 15.135 20.021 1.00 88.25 207 ASN A O 1
ATOM 1682 N N . ALA A 1 208 ? -7.272 14.756 17.891 1.00 82.38 208 ALA A N 1
ATOM 1683 C CA . ALA A 1 208 ? -6.361 15.741 17.300 1.00 82.38 208 ALA A CA 1
ATOM 1684 C C . ALA A 1 208 ? -6.597 17.170 17.835 1.00 82.38 208 ALA A C 1
ATOM 1686 O O . ALA A 1 208 ? -5.655 17.828 18.269 1.00 82.38 208 ALA A O 1
ATOM 1687 N N . HIS A 1 209 ? -7.859 17.615 17.905 1.00 74.38 209 HIS A N 1
ATOM 1688 C CA . HIS A 1 209 ? -8.206 18.952 18.414 1.00 74.38 209 HIS A CA 1
ATOM 1689 C C . HIS A 1 209 ? -7.786 19.151 19.883 1.00 74.38 209 HIS A C 1
ATOM 1691 O O . HIS A 1 209 ? -7.376 20.244 20.275 1.00 74.38 209 HIS A O 1
ATOM 1697 N N . ASN A 1 210 ? -7.851 18.092 20.699 1.00 71.75 210 ASN A N 1
ATOM 1698 C CA . ASN A 1 210 ? -7.416 18.135 22.097 1.00 71.75 210 ASN A CA 1
ATOM 1699 C C . ASN A 1 210 ? -5.886 18.252 22.234 1.00 71.75 210 ASN A C 1
ATOM 1701 O O . ASN A 1 210 ? -5.409 18.869 23.189 1.00 71.75 210 ASN A O 1
ATOM 1705 N N . THR A 1 211 ? -5.113 17.690 21.299 1.00 67.25 211 THR A N 1
ATOM 1706 C CA . THR A 1 211 ? -3.650 17.840 21.267 1.00 67.25 211 THR A CA 1
ATOM 1707 C C . THR A 1 211 ? -3.263 19.291 20.978 1.00 67.25 211 THR A C 1
ATOM 1709 O O . THR A 1 211 ? -2.577 19.901 21.799 1.00 67.25 211 THR A O 1
ATOM 1712 N N . ASP A 1 212 ? -3.792 19.876 19.899 1.00 61.16 212 ASP A N 1
ATOM 1713 C CA . ASP A 1 212 ? -3.496 21.259 19.491 1.00 61.16 212 ASP A CA 1
ATOM 1714 C C . ASP A 1 212 ? -3.849 22.276 20.595 1.00 61.16 212 ASP A C 1
ATOM 1716 O O . ASP A 1 212 ? -3.067 23.178 20.907 1.00 61.16 212 ASP A O 1
ATOM 1720 N N . ALA A 1 213 ? -5.006 22.102 21.246 1.00 57.34 213 ALA A N 1
ATOM 1721 C CA . ALA A 1 213 ? -5.432 22.942 22.367 1.00 57.34 213 ALA A CA 1
ATOM 1722 C C . ALA A 1 213 ? -4.502 22.821 23.590 1.00 57.34 213 ALA A C 1
ATOM 1724 O O . ALA A 1 213 ? -4.266 23.805 24.297 1.00 57.34 213 ALA A O 1
ATOM 1725 N N . THR A 1 214 ? -3.942 21.632 23.834 1.00 54.69 214 THR A N 1
ATOM 1726 C CA . THR A 1 214 ? -3.014 21.407 24.949 1.00 54.69 214 THR A CA 1
ATOM 1727 C C . THR A 1 214 ? -1.661 22.072 24.686 1.00 54.69 214 THR A C 1
ATOM 1729 O O . THR A 1 214 ? -1.125 22.735 25.577 1.00 54.69 214 THR A O 1
ATOM 1732 N N . GLU A 1 215 ? -1.126 21.983 23.465 1.00 51.88 215 GLU A N 1
ATOM 1733 C CA . GLU A 1 215 ? 0.130 22.655 23.099 1.00 51.88 215 GLU A CA 1
ATOM 1734 C C . GLU A 1 215 ? 0.014 24.187 23.185 1.00 51.88 215 GLU A C 1
ATOM 1736 O O . GLU A 1 215 ? 0.865 24.828 23.808 1.00 51.88 215 GLU A O 1
ATOM 1741 N N . GLN A 1 216 ? -1.086 24.768 22.688 1.00 46.91 216 GLN A N 1
ATOM 1742 C CA . GLN A 1 216 ? -1.356 26.211 22.793 1.00 46.91 216 GLN A CA 1
ATOM 1743 C C . GLN A 1 216 ? -1.506 26.691 24.248 1.00 46.91 216 GLN A C 1
ATOM 1745 O O . GLN A 1 216 ? -1.128 27.818 24.578 1.00 46.91 216 GLN A O 1
ATOM 1750 N N . SER A 1 217 ? -2.029 25.844 25.144 1.00 46.09 217 SER A N 1
ATOM 1751 C CA . SER A 1 217 ? -2.118 26.179 26.571 1.00 46.09 217 SER A CA 1
ATOM 1752 C C . SER A 1 217 ? -0.736 26.261 27.236 1.00 46.09 217 SER A C 1
ATOM 1754 O O . SER A 1 217 ? -0.487 27.177 28.021 1.00 46.09 217 SER A O 1
ATOM 1756 N N . ASN A 1 218 ? 0.197 25.380 26.855 1.00 45.97 218 ASN A N 1
ATOM 1757 C CA . ASN A 1 218 ? 1.560 25.366 27.387 1.00 45.97 218 ASN A CA 1
ATOM 1758 C C . ASN A 1 218 ? 2.411 26.533 26.860 1.00 45.97 218 ASN A C 1
ATOM 1760 O O . ASN A 1 218 ? 3.145 27.136 27.641 1.00 45.97 218 ASN A O 1
ATOM 1764 N N . SER A 1 219 ? 2.276 26.926 25.585 1.00 40.28 219 SER A N 1
ATOM 1765 C CA . SER A 1 219 ? 3.010 28.084 25.038 1.00 40.28 219 SER A CA 1
ATOM 1766 C C . SER A 1 219 ? 2.639 29.418 25.697 1.00 40.28 219 SER A C 1
ATOM 1768 O O . SER A 1 219 ? 3.443 30.347 25.698 1.00 40.28 219 SER A O 1
ATOM 1770 N N . ASN A 1 220 ? 1.447 29.514 26.293 1.00 42.12 220 ASN A N 1
ATOM 1771 C CA . ASN A 1 220 ? 0.999 30.704 27.021 1.00 42.12 220 ASN A CA 1
ATOM 1772 C C . ASN A 1 220 ? 1.435 30.712 28.504 1.00 42.12 220 ASN A C 1
ATOM 1774 O O . ASN A 1 220 ? 1.291 31.734 29.173 1.00 42.12 220 ASN A O 1
ATOM 1778 N N . GLY A 1 221 ? 1.981 29.607 29.028 1.00 37.16 221 GLY A N 1
ATOM 1779 C CA . GLY A 1 221 ? 2.320 29.454 30.450 1.00 37.16 221 GLY A CA 1
ATOM 1780 C C . GLY A 1 221 ? 3.621 30.134 30.900 1.00 37.16 221 GLY A C 1
ATOM 1781 O O . GLY A 1 221 ? 3.753 30.485 32.072 1.00 37.16 221 GLY A O 1
ATOM 1782 N N . GLU A 1 222 ? 4.582 30.361 29.999 1.00 36.16 222 GLU A N 1
ATOM 1783 C CA . GLU A 1 222 ? 5.907 30.902 30.363 1.00 36.16 222 GLU A CA 1
ATOM 1784 C C . GLU A 1 222 ? 5.959 32.445 30.447 1.00 36.16 222 GLU A C 1
ATOM 1786 O O . GLU A 1 222 ? 6.983 33.020 30.822 1.00 36.16 222 GLU A O 1
ATOM 1791 N N . GLY A 1 223 ? 4.859 33.137 30.126 1.00 37.47 223 GLY A N 1
ATOM 1792 C CA . GLY A 1 223 ? 4.828 34.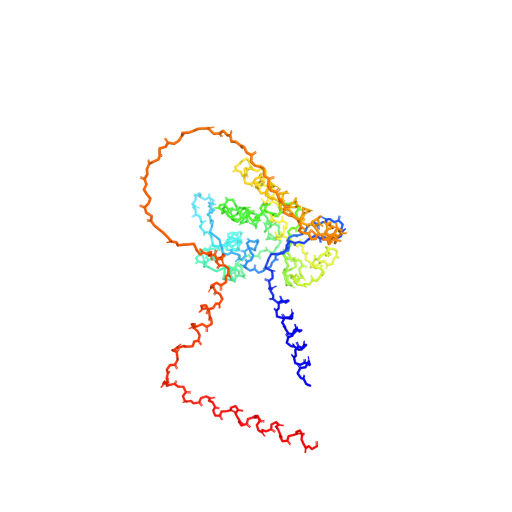599 29.996 1.00 37.47 223 GLY A CA 1
ATOM 1793 C C . GLY A 1 223 ? 4.752 35.402 31.303 1.00 37.47 223 GLY A C 1
ATOM 1794 O O . GLY A 1 223 ? 5.184 36.556 31.323 1.00 37.47 223 GLY A O 1
ATOM 1795 N N . GLU A 1 224 ? 4.215 34.842 32.396 1.00 38.34 224 GLU A N 1
ATOM 1796 C CA . GLU A 1 224 ? 3.730 35.655 33.529 1.00 38.34 224 GLU A CA 1
ATOM 1797 C C . GLU A 1 224 ? 4.189 35.186 34.926 1.00 38.34 224 GLU A C 1
ATOM 1799 O O . GLU A 1 224 ? 3.397 34.929 35.828 1.00 38.34 224 GLU A O 1
ATOM 1804 N N . CYS A 1 225 ? 5.506 35.156 35.160 1.00 31.62 225 CYS A N 1
ATOM 1805 C CA . CYS A 1 225 ? 6.059 35.047 36.520 1.00 31.62 225 CYS A CA 1
ATOM 1806 C C . CYS A 1 225 ? 7.190 36.057 36.787 1.00 31.62 225 CYS A C 1
ATOM 1808 O O . CYS A 1 225 ? 8.342 35.699 37.043 1.00 31.62 225 CYS A O 1
ATOM 1810 N N . ARG A 1 226 ? 6.884 37.366 36.728 1.00 34.38 226 ARG A N 1
ATOM 1811 C CA . ARG A 1 226 ? 7.865 38.407 37.096 1.00 34.38 226 ARG A CA 1
ATOM 1812 C C . ARG A 1 226 ? 7.289 39.694 37.701 1.00 34.38 226 ARG A C 1
ATOM 1814 O O . ARG A 1 226 ? 7.442 40.764 37.116 1.00 34.38 226 ARG A O 1
ATOM 1821 N N . LYS A 1 227 ? 6.744 39.608 38.924 1.00 35.34 227 LYS A N 1
ATOM 1822 C CA . LYS A 1 227 ? 6.796 40.669 39.966 1.00 35.34 227 LYS A CA 1
ATOM 1823 C C . LYS A 1 227 ? 6.158 40.203 41.284 1.00 35.34 227 LYS A C 1
ATOM 1825 O O . LYS A 1 227 ? 4.942 40.189 41.393 1.00 35.34 227 LYS A O 1
ATOM 1830 N N . GLN A 1 228 ? 6.981 39.955 42.306 1.00 33.00 228 GLN A N 1
ATOM 1831 C CA . GLN A 1 228 ? 6.947 40.686 43.588 1.00 33.00 228 GLN A CA 1
ATOM 1832 C C . GLN A 1 228 ? 8.051 40.165 44.525 1.00 33.00 228 GLN A C 1
ATOM 1834 O O . GLN A 1 228 ? 8.049 39.008 44.929 1.00 33.00 228 GLN A O 1
ATOM 1839 N N . ILE A 1 229 ? 8.997 41.036 44.891 1.00 31.98 229 ILE A N 1
ATOM 1840 C CA . ILE A 1 229 ? 9.975 40.782 45.959 1.00 31.98 229 ILE A CA 1
ATOM 1841 C C . ILE A 1 229 ? 9.562 41.653 47.149 1.00 31.98 229 ILE A C 1
ATOM 1843 O O . ILE A 1 229 ? 9.808 42.858 47.150 1.00 31.98 229 ILE A O 1
ATOM 1847 N N . GLY A 1 230 ? 8.913 41.046 48.145 1.00 31.73 230 GLY A N 1
ATOM 1848 C CA . GLY A 1 230 ? 8.440 41.716 49.359 1.00 31.73 230 GLY A CA 1
ATOM 1849 C C . GLY A 1 230 ? 9.174 41.228 50.609 1.00 31.73 230 GLY A C 1
ATOM 1850 O O . GLY A 1 230 ? 9.093 40.056 50.963 1.00 31.73 230 GLY A O 1
ATOM 1851 N N . LYS A 1 231 ? 9.883 42.126 51.304 1.00 30.31 231 LYS A N 1
ATOM 1852 C CA . LYS A 1 231 ? 10.464 41.872 52.638 1.00 30.31 231 LYS A CA 1
ATOM 1853 C C . LYS A 1 231 ? 9.432 42.246 53.713 1.00 30.31 231 LYS A C 1
ATOM 1855 O O . LYS A 1 231 ? 8.880 43.337 53.618 1.00 30.31 231 LYS A O 1
ATOM 1860 N N . GLY A 1 232 ? 9.235 41.453 54.775 1.00 28.36 232 GLY A N 1
ATOM 1861 C CA . GLY A 1 232 ? 8.315 41.876 55.851 1.00 28.36 232 GLY A CA 1
ATOM 1862 C C . GLY A 1 232 ? 8.138 40.930 57.044 1.00 28.36 232 GLY A C 1
ATOM 1863 O O . GLY A 1 232 ? 7.184 40.171 57.105 1.00 28.36 232 GLY A O 1
ATOM 1864 N N . LYS A 1 233 ? 9.048 41.022 58.015 1.00 29.91 233 LYS A N 1
ATOM 1865 C CA . LYS A 1 233 ? 9.034 40.374 59.343 1.00 29.91 233 LYS A CA 1
ATOM 1866 C C . LYS A 1 233 ? 7.665 40.315 60.066 1.00 29.91 233 LYS A C 1
ATOM 1868 O O . LYS A 1 233 ? 7.039 41.342 60.292 1.00 29.91 233 LYS A O 1
ATOM 1873 N N . THR A 1 234 ? 7.329 39.119 60.560 1.00 30.72 234 THR A N 1
ATOM 1874 C CA . THR A 1 234 ? 6.726 38.797 61.881 1.00 30.72 234 THR A CA 1
ATOM 1875 C C . THR A 1 234 ? 6.092 39.915 62.738 1.00 30.72 234 THR A C 1
ATOM 1877 O O . THR A 1 234 ? 6.805 40.796 63.226 1.00 30.72 234 THR A O 1
ATOM 1880 N N . LYS A 1 235 ? 4.835 39.715 63.170 1.00 28.62 235 LYS A N 1
ATOM 1881 C CA . LYS A 1 235 ? 4.380 40.090 64.527 1.00 28.62 235 LYS A CA 1
ATOM 1882 C C . LYS A 1 235 ? 3.336 39.092 65.069 1.00 28.62 235 LYS A C 1
ATOM 1884 O O . LYS A 1 235 ? 2.647 38.430 64.302 1.00 28.62 235 LYS A O 1
ATOM 1889 N N . LEU A 1 236 ? 3.285 38.970 66.394 1.00 27.00 236 LEU A N 1
ATOM 1890 C CA . LEU A 1 236 ? 2.399 38.131 67.213 1.00 27.00 236 LEU A CA 1
ATOM 1891 C C . LEU A 1 236 ? 1.201 38.965 67.732 1.00 27.00 236 LEU A C 1
ATOM 1893 O O . LEU A 1 236 ? 1.417 40.148 67.983 1.00 27.00 236 LEU A O 1
ATOM 1897 N N . GLU A 1 237 ? 0.008 38.368 67.938 1.00 30.30 237 GLU A N 1
ATOM 1898 C CA . GLU A 1 237 ? -0.780 38.382 69.211 1.00 30.30 237 GLU A CA 1
ATOM 1899 C C . GLU A 1 237 ? -2.298 38.034 69.112 1.00 30.30 237 GLU A C 1
ATOM 1901 O O . GLU A 1 237 ? -3.022 38.614 68.318 1.00 30.30 237 GLU A O 1
ATOM 1906 N N . ARG A 1 238 ? -2.731 37.117 70.010 1.00 25.36 238 ARG A N 1
ATOM 1907 C CA . ARG A 1 238 ? -3.976 37.003 70.840 1.00 25.36 238 ARG A CA 1
ATOM 1908 C C . ARG A 1 238 ? -5.409 37.255 70.281 1.00 25.36 238 ARG A C 1
ATOM 1910 O O . ARG A 1 238 ? -5.665 38.231 69.596 1.00 25.36 238 ARG A O 1
ATOM 1917 N N . GLY A 1 239 ? -6.378 36.469 70.801 1.00 26.06 239 GLY A N 1
ATOM 1918 C CA . GLY A 1 239 ? -7.847 36.695 70.742 1.00 26.06 239 GLY A CA 1
ATOM 1919 C C . GLY A 1 239 ? -8.603 35.603 69.957 1.00 26.06 239 GLY A C 1
ATOM 1920 O O . GLY A 1 239 ? -8.628 35.667 68.739 1.00 26.06 239 GLY A O 1
ATOM 1921 N N . THR A 1 240 ? -9.103 34.484 70.505 1.00 25.92 240 THR A N 1
ATOM 1922 C CA . THR A 1 240 ? -10.028 34.216 71.641 1.00 25.92 240 THR A CA 1
ATOM 1923 C C . THR A 1 240 ? -11.516 34.467 71.333 1.00 25.92 240 THR A C 1
ATOM 1925 O O . THR A 1 240 ? -11.926 35.617 71.267 1.00 25.92 240 THR A O 1
ATOM 1928 N N . VAL A 1 241 ? -12.304 33.377 71.243 1.00 28.66 241 VAL A N 1
ATOM 1929 C CA . VAL A 1 241 ? -13.698 33.110 71.725 1.00 28.66 241 VAL A CA 1
ATOM 1930 C C . VAL A 1 241 ? -14.311 31.963 70.879 1.00 28.66 241 VAL A C 1
ATOM 1932 O O . VAL A 1 241 ? -13.817 31.667 69.795 1.00 28.66 241 VAL A O 1
ATOM 1935 N N . ALA A 1 242 ? -15.300 31.226 71.408 1.00 27.72 242 ALA A N 1
ATOM 1936 C CA . ALA A 1 242 ? -15.699 29.893 70.931 1.00 27.72 242 ALA A CA 1
ATOM 1937 C C . ALA A 1 242 ? -17.200 29.723 70.608 1.00 27.72 242 ALA A C 1
ATOM 1939 O O . ALA A 1 242 ? -18.047 30.453 71.116 1.00 27.72 242 ALA A O 1
ATOM 1940 N N . SER A 1 243 ? -17.525 28.657 69.864 1.00 30.89 243 SER A N 1
ATOM 1941 C CA . SER A 1 243 ? -18.762 27.849 69.956 1.00 30.89 243 SER A CA 1
ATOM 1942 C C . SER A 1 243 ? -18.488 26.476 69.308 1.00 30.89 243 SER A C 1
ATOM 1944 O O . SER A 1 243 ? -17.864 26.421 68.257 1.00 30.89 243 SER A O 1
ATOM 1946 N N . HIS A 1 244 ? -18.621 25.354 70.029 1.00 28.72 244 HIS A N 1
ATOM 1947 C CA . HIS A 1 244 ? -19.841 24.536 70.212 1.00 28.72 244 HIS A CA 1
ATOM 1948 C C . HIS A 1 244 ? -20.338 23.865 68.901 1.00 28.72 244 HIS A C 1
ATOM 1950 O O . HIS A 1 244 ? -20.528 24.555 67.912 1.00 28.72 244 HIS A O 1
ATOM 1956 N N . SER A 1 245 ? -20.592 22.542 68.826 1.00 30.55 245 SER A N 1
ATOM 1957 C CA . SER A 1 245 ? -20.655 21.520 69.899 1.00 30.55 245 SER A CA 1
ATOM 1958 C C . SER A 1 245 ? -20.536 20.046 69.414 1.00 30.55 245 SER A C 1
ATOM 1960 O O . SER A 1 245 ? -20.746 19.777 68.241 1.00 30.55 245 SER A O 1
ATOM 1962 N N . ILE A 1 246 ? -20.243 19.124 70.359 1.00 29.83 246 ILE A N 1
ATOM 1963 C CA . ILE A 1 246 ? -20.545 17.657 70.415 1.00 29.83 246 ILE A CA 1
ATOM 1964 C C . ILE A 1 246 ? -20.092 16.770 69.215 1.00 29.83 246 ILE A C 1
ATOM 1966 O O . ILE A 1 246 ? -20.610 16.911 68.121 1.00 29.83 246 ILE A O 1
ATOM 1970 N N . MET A 1 247 ? -19.169 15.786 69.268 1.00 25.34 247 MET A N 1
ATOM 1971 C CA . MET A 1 247 ? -18.526 14.905 70.285 1.00 25.34 247 MET A CA 1
ATOM 1972 C C . MET A 1 247 ? -19.121 13.483 70.476 1.00 25.34 247 MET A C 1
ATOM 1974 O O . MET A 1 247 ? -20.095 13.314 71.201 1.00 25.34 247 MET A O 1
ATOM 1978 N N . LYS A 1 248 ? -18.396 12.456 69.987 1.00 29.42 248 LYS A N 1
ATOM 1979 C CA . LYS A 1 248 ? -18.247 11.063 70.510 1.00 29.42 248 LYS A CA 1
ATOM 1980 C C . LYS A 1 248 ? -16.881 10.542 69.989 1.00 29.42 248 LYS A C 1
ATOM 1982 O O . LYS A 1 248 ? -16.720 10.435 68.785 1.00 29.42 248 LYS A O 1
ATOM 1987 N N . ARG A 1 249 ? -15.782 10.518 70.770 1.00 32.78 249 ARG A N 1
ATOM 1988 C CA . ARG A 1 249 ? -15.328 9.481 71.745 1.00 32.78 249 ARG A CA 1
ATOM 1989 C C . ARG A 1 249 ? -15.215 8.068 71.132 1.00 32.78 249 ARG A C 1
ATOM 1991 O O . ARG A 1 249 ? -16.200 7.615 70.573 1.00 32.78 249 ARG A O 1
ATOM 1998 N N . LYS A 1 250 ? -14.134 7.284 71.302 1.00 28.53 250 LYS A N 1
ATOM 1999 C CA . LYS A 1 250 ? -12.770 7.461 71.892 1.00 28.53 250 LYS A CA 1
ATOM 2000 C C . LYS A 1 250 ? -11.908 6.258 71.408 1.00 28.53 250 LYS A C 1
ATOM 2002 O O . LYS A 1 250 ? -12.488 5.190 71.259 1.00 28.53 250 LYS A O 1
ATOM 2007 N N . LYS A 1 251 ? -10.597 6.365 71.121 1.00 25.45 251 LYS A N 1
ATOM 2008 C CA . LYS A 1 251 ? -9.412 5.922 71.928 1.00 25.45 251 LYS A CA 1
ATOM 2009 C C . LYS A 1 251 ? -8.208 6.001 70.936 1.00 25.45 251 LYS A C 1
ATOM 2011 O O . LYS A 1 251 ? -8.375 5.512 69.828 1.00 25.45 251 LYS A O 1
ATOM 2016 N N . ILE A 1 252 ? -7.139 6.792 71.117 1.00 27.77 252 ILE A N 1
ATOM 2017 C CA . ILE A 1 252 ? -5.976 6.597 72.018 1.00 27.77 252 ILE A CA 1
ATOM 2018 C C . ILE A 1 252 ? -5.293 5.236 71.728 1.00 27.77 252 ILE A C 1
ATOM 2020 O O . ILE A 1 252 ? -5.898 4.213 72.032 1.00 27.77 252 ILE A O 1
ATOM 2024 N N . GLU A 1 253 ? -4.074 5.111 71.183 1.00 28.42 253 GLU A N 1
ATOM 2025 C CA . GLU A 1 253 ? -3.087 6.062 70.598 1.00 28.42 253 GLU A CA 1
ATOM 2026 C C . GLU A 1 253 ? -2.080 5.229 69.721 1.00 28.42 253 GLU A C 1
ATOM 2028 O O . GLU A 1 253 ? -2.422 4.087 69.425 1.00 28.42 253 GLU A O 1
ATOM 2033 N N . ILE A 1 254 ? -0.896 5.618 69.200 1.00 27.73 254 ILE A N 1
ATOM 2034 C CA . ILE A 1 254 ? 0.098 6.678 69.501 1.00 27.73 254 ILE A CA 1
ATOM 2035 C C . ILE A 1 254 ? 0.978 7.020 68.243 1.00 27.73 254 ILE A C 1
ATOM 2037 O O . ILE A 1 254 ? 0.707 6.513 67.163 1.00 27.73 254 ILE A O 1
ATOM 2041 N N . LEU A 1 255 ? 1.992 7.899 68.392 1.00 27.52 255 LEU A N 1
ATOM 2042 C CA . LEU A 1 255 ? 3.151 8.272 67.519 1.00 27.52 255 LEU A CA 1
ATOM 2043 C C . LEU A 1 255 ? 3.321 7.691 66.085 1.00 27.52 255 LEU A C 1
ATOM 2045 O O . LEU A 1 255 ? 3.349 6.480 65.899 1.00 27.52 255 LEU A O 1
ATOM 2049 N N . GLY A 1 256 ? 3.697 8.552 65.113 1.00 26.73 256 GLY A N 1
ATOM 2050 C CA . GLY A 1 256 ? 4.330 8.087 63.856 1.00 26.73 256 GLY A CA 1
ATOM 2051 C C . GLY A 1 256 ? 4.321 9.000 62.611 1.00 26.73 256 GLY A C 1
ATOM 2052 O O . GLY A 1 256 ? 4.107 8.494 61.515 1.00 26.73 256 GLY A O 1
ATOM 2053 N N . ASN A 1 257 ? 4.530 10.322 62.710 1.00 26.61 257 ASN A N 1
ATOM 2054 C CA . ASN A 1 257 ? 4.525 11.199 61.520 1.00 26.61 257 ASN A CA 1
ATOM 2055 C C . ASN A 1 257 ? 5.903 11.276 60.825 1.00 26.61 257 ASN A C 1
ATOM 2057 O O . ASN A 1 257 ? 6.825 11.891 61.360 1.00 26.61 257 ASN A O 1
ATOM 2061 N N . SER A 1 258 ? 6.015 10.729 59.611 1.00 28.55 258 SER A N 1
ATOM 2062 C CA . SER A 1 258 ? 7.112 10.993 58.669 1.00 28.55 258 SER A CA 1
ATOM 2063 C C . SER A 1 258 ? 6.582 11.002 57.229 1.00 28.55 258 SER A C 1
ATOM 2065 O O . SER A 1 258 ? 5.610 10.317 56.917 1.00 28.55 258 SER A O 1
ATOM 2067 N N . ARG A 1 259 ? 7.183 11.815 56.353 1.00 32.31 259 ARG A N 1
ATOM 2068 C CA . ARG A 1 259 ? 6.667 12.105 55.003 1.00 32.31 259 ARG A CA 1
ATOM 2069 C C . ARG A 1 259 ? 7.395 11.281 53.941 1.00 32.31 259 ARG A C 1
ATOM 2071 O O . ARG A 1 259 ? 8.601 11.446 53.775 1.00 32.31 259 ARG A O 1
ATOM 2078 N N . ASN A 1 260 ? 6.655 10.502 53.156 1.00 35.03 260 ASN A N 1
ATOM 2079 C CA . ASN A 1 260 ? 7.187 9.863 51.950 1.00 35.03 260 ASN A CA 1
ATOM 2080 C C . ASN A 1 260 ? 7.194 10.859 50.767 1.00 35.03 260 ASN A C 1
ATOM 2082 O O . ASN A 1 260 ? 6.136 11.411 50.454 1.00 35.03 260 ASN A O 1
ATOM 2086 N N . PRO A 1 261 ? 8.337 11.093 50.092 1.00 39.72 261 PRO A N 1
ATOM 2087 C CA . PRO A 1 261 ? 8.378 11.770 48.795 1.00 39.72 261 PRO A CA 1
ATOM 2088 C C . PRO A 1 261 ? 7.911 10.833 47.654 1.00 39.72 261 PRO A C 1
ATOM 2090 O O . PRO A 1 261 ? 7.860 9.616 47.844 1.00 39.72 261 PRO A O 1
ATOM 2093 N N . PRO A 1 262 ? 7.559 11.366 46.466 1.00 36.25 262 PRO A N 1
ATOM 2094 C CA . PRO A 1 262 ? 7.033 10.568 45.356 1.00 36.25 262 PRO A CA 1
ATOM 2095 C C . PRO A 1 262 ? 8.070 9.633 44.703 1.00 36.25 262 PRO A C 1
ATOM 2097 O O . PRO A 1 262 ? 9.277 9.865 44.738 1.00 36.25 262 PRO A O 1
ATOM 2100 N N . LEU A 1 263 ? 7.564 8.582 44.051 1.00 42.91 263 LEU A N 1
ATOM 2101 C CA . LEU A 1 263 ? 8.297 7.395 43.574 1.00 42.91 263 LEU A CA 1
ATOM 2102 C C . LEU A 1 263 ? 9.307 7.607 42.420 1.00 42.91 263 LEU A C 1
ATOM 2104 O O . LEU A 1 263 ? 9.902 6.639 41.951 1.00 42.91 263 LEU A O 1
ATOM 2108 N N . SER A 1 264 ? 9.549 8.839 41.965 1.00 47.41 264 SER A N 1
ATOM 2109 C CA . SER A 1 264 ? 10.400 9.126 40.796 1.00 47.41 264 SER A CA 1
ATOM 2110 C C . SER A 1 264 ? 11.911 8.964 41.025 1.00 47.41 264 SER A C 1
ATOM 2112 O O . SER A 1 264 ? 12.663 8.956 40.055 1.00 47.41 264 SER A O 1
ATOM 2114 N N . PHE A 1 265 ? 12.373 8.801 42.272 1.00 43.16 265 PHE A N 1
ATOM 2115 C CA . PHE A 1 265 ? 13.807 8.738 42.609 1.00 43.16 265 PHE A CA 1
ATOM 2116 C C . PHE A 1 265 ? 14.361 7.346 42.959 1.00 43.16 265 PHE A C 1
ATOM 2118 O O . PHE A 1 265 ? 15.569 7.209 43.133 1.00 43.16 265 PHE A O 1
ATOM 2125 N N . ILE A 1 266 ? 13.529 6.301 43.039 1.00 44.69 266 ILE A N 1
ATOM 2126 C CA . ILE A 1 266 ? 13.992 4.950 43.429 1.00 44.69 266 ILE A CA 1
ATOM 2127 C C . ILE A 1 266 ? 14.429 4.109 42.212 1.00 44.69 266 ILE A C 1
ATOM 2129 O O . ILE A 1 266 ? 15.330 3.280 42.326 1.00 44.69 266 ILE A O 1
ATOM 2133 N N . PHE A 1 267 ? 13.869 4.359 41.023 1.00 39.97 267 PHE A N 1
ATOM 2134 C CA . PHE A 1 267 ? 14.147 3.542 39.832 1.00 39.97 267 PHE A CA 1
ATOM 2135 C C . PHE A 1 267 ? 15.538 3.742 39.201 1.00 39.97 267 PHE A C 1
ATOM 2137 O O . PHE A 1 267 ? 16.016 2.834 38.524 1.00 39.97 267 PHE A O 1
ATOM 2144 N N . LEU A 1 268 ? 16.222 4.872 39.433 1.00 42.19 268 LEU A N 1
ATOM 2145 C CA . LEU A 1 268 ? 17.570 5.089 38.877 1.00 42.19 268 LEU A CA 1
ATOM 2146 C C . LEU A 1 268 ? 18.683 4.362 39.653 1.00 42.19 268 LEU A C 1
ATOM 2148 O O . LEU A 1 268 ? 19.678 3.974 39.046 1.00 42.19 268 LEU A O 1
ATOM 2152 N N . SER A 1 269 ? 18.523 4.126 40.960 1.00 39.50 269 SER A N 1
ATOM 2153 C CA . SER A 1 269 ? 19.553 3.440 41.759 1.00 39.50 269 SER A CA 1
ATOM 2154 C C . SER A 1 269 ? 19.584 1.926 41.529 1.00 39.50 269 SER A C 1
ATOM 2156 O O . SER A 1 269 ? 20.646 1.320 41.620 1.00 39.50 269 SER A O 1
ATOM 2158 N N . ILE A 1 270 ? 18.450 1.306 41.181 1.00 43.41 270 ILE A N 1
ATOM 2159 C CA . ILE A 1 270 ? 18.371 -0.151 40.959 1.00 43.41 270 ILE A CA 1
ATOM 2160 C C . ILE A 1 270 ? 19.151 -0.565 39.698 1.00 43.41 270 ILE A C 1
ATOM 2162 O O . ILE A 1 270 ? 19.834 -1.588 39.703 1.00 43.41 270 ILE A O 1
ATOM 2166 N N . ILE A 1 271 ? 19.139 0.265 38.649 1.00 46.25 271 ILE A N 1
ATOM 2167 C CA . ILE A 1 271 ? 19.900 0.015 37.411 1.00 46.25 271 ILE A CA 1
ATOM 2168 C C . ILE A 1 271 ? 21.420 0.064 37.662 1.00 46.25 271 ILE A C 1
ATOM 2170 O O . ILE A 1 271 ? 22.167 -0.668 37.017 1.00 46.25 271 ILE A O 1
ATOM 2174 N N . PHE A 1 272 ? 21.888 0.852 38.637 1.00 39.62 272 PHE A N 1
ATOM 2175 C CA . PHE A 1 272 ? 23.317 0.961 38.964 1.00 39.62 272 PHE A CA 1
ATOM 2176 C C . PHE A 1 272 ? 23.835 -0.112 39.942 1.00 39.62 272 PHE A C 1
ATOM 2178 O O . PHE A 1 272 ? 25.040 -0.200 40.160 1.00 39.62 272 PHE A O 1
ATOM 2185 N N . SER A 1 273 ? 22.957 -0.952 40.507 1.00 42.78 273 SER A N 1
ATOM 2186 C CA . SER A 1 273 ? 23.337 -2.071 41.393 1.00 42.78 273 SER A CA 1
ATOM 2187 C C . SER A 1 273 ? 23.145 -3.462 40.777 1.00 42.78 273 SER A C 1
ATOM 2189 O O . SER A 1 273 ? 23.555 -4.444 41.385 1.00 42.78 273 SER A O 1
ATOM 2191 N N . LEU A 1 274 ? 22.585 -3.563 39.565 1.00 39.22 274 LEU A N 1
ATOM 2192 C CA . LEU A 1 274 ? 22.436 -4.825 38.818 1.00 39.22 274 LEU A CA 1
ATOM 2193 C C . LEU A 1 274 ? 23.425 -4.978 37.646 1.00 39.22 274 LEU A C 1
ATOM 2195 O O . LEU A 1 274 ? 23.285 -5.886 36.836 1.00 39.22 274 LEU A O 1
ATOM 2199 N N . PHE A 1 275 ? 24.447 -4.119 37.568 1.00 39.00 275 PHE A N 1
ATOM 2200 C CA . PHE A 1 275 ? 25.549 -4.224 36.596 1.00 39.00 275 PHE A CA 1
ATOM 2201 C C . PHE A 1 275 ? 26.903 -4.530 37.269 1.00 39.00 275 PHE A C 1
ATOM 2203 O O . PHE A 1 275 ? 27.970 -4.196 36.757 1.00 39.00 275 PHE A O 1
ATOM 2210 N N . SER A 1 276 ? 26.875 -5.097 38.480 1.00 43.84 276 SER A N 1
ATOM 2211 C CA . SER A 1 276 ? 28.066 -5.369 39.300 1.00 43.84 276 SER A CA 1
ATOM 2212 C C . SER A 1 276 ? 27.908 -6.625 40.164 1.00 43.84 276 SER A C 1
ATOM 2214 O O . SER A 1 276 ? 28.059 -6.561 41.378 1.00 43.84 276 SER A O 1
ATOM 2216 N N . ILE A 1 277 ? 27.594 -7.751 39.519 1.00 44.72 277 ILE A N 1
ATOM 2217 C CA . ILE A 1 277 ? 27.781 -9.148 39.962 1.00 44.72 277 ILE A CA 1
ATOM 2218 C C . ILE A 1 277 ? 27.588 -10.039 38.711 1.00 44.72 277 ILE A C 1
ATOM 2220 O O . ILE A 1 277 ? 26.970 -9.597 37.747 1.00 44.72 277 ILE A O 1
ATOM 2224 N N . GLU A 1 278 ? 28.158 -11.249 38.715 1.00 38.66 278 GLU A N 1
ATOM 2225 C CA . GLU A 1 278 ? 28.098 -12.253 37.628 1.00 38.66 278 GLU A CA 1
ATOM 2226 C C . GLU A 1 278 ? 28.701 -11.853 36.263 1.00 38.66 278 GLU A C 1
ATOM 2228 O O . GLU A 1 278 ? 28.014 -11.599 35.277 1.00 38.66 278 GLU A O 1
ATOM 2233 N N . LEU A 1 279 ? 30.030 -11.972 36.174 1.00 34.66 279 LEU A N 1
ATOM 2234 C CA . LEU A 1 279 ? 30.683 -12.609 35.023 1.00 34.66 279 LEU A CA 1
ATOM 2235 C C . LEU A 1 279 ? 31.906 -13.387 35.534 1.00 34.66 279 LEU A C 1
ATOM 2237 O O . LEU A 1 279 ? 32.957 -12.803 35.795 1.00 34.66 279 LEU A O 1
ATOM 2241 N N . ASP A 1 280 ? 31.734 -14.693 35.746 1.00 31.98 280 ASP A N 1
ATOM 2242 C CA . ASP A 1 280 ? 32.777 -15.579 36.282 1.00 31.98 280 ASP A CA 1
ATOM 2243 C C . ASP A 1 280 ? 33.755 -16.068 35.192 1.00 31.98 280 ASP A C 1
ATOM 2245 O O . ASP A 1 280 ? 33.452 -16.088 33.995 1.00 31.98 280 ASP A O 1
ATOM 2249 N N . LEU A 1 281 ? 34.964 -16.441 35.607 1.00 38.03 281 LEU A N 1
ATOM 2250 C CA . LEU A 1 281 ? 36.124 -16.671 34.753 1.00 38.03 281 LEU A CA 1
ATOM 2251 C C . LEU A 1 281 ? 36.292 -18.141 34.346 1.00 38.03 281 LEU A C 1
ATOM 2253 O O . LEU A 1 281 ? 37.044 -18.897 34.958 1.00 38.03 281 LEU A O 1
ATOM 2257 N N . SER A 1 282 ? 35.733 -18.512 33.193 1.00 42.38 282 SER A N 1
ATOM 2258 C CA . SER A 1 282 ? 36.339 -19.560 32.359 1.00 42.38 282 SER A CA 1
ATOM 2259 C C . SER A 1 282 ? 36.074 -19.350 30.861 1.00 42.38 282 SER A C 1
ATOM 2261 O O . SER A 1 282 ? 35.068 -18.777 30.459 1.00 42.38 282 SER A O 1
ATOM 2263 N N . SER A 1 283 ? 37.001 -19.826 30.020 1.00 47.50 283 SER A N 1
ATOM 2264 C CA . SER A 1 283 ? 36.836 -19.954 28.556 1.00 47.50 283 SER A CA 1
ATOM 2265 C C . SER A 1 283 ? 36.836 -18.680 27.680 1.00 47.50 283 SER A C 1
ATOM 2267 O O . SER A 1 283 ? 36.144 -18.654 26.667 1.00 47.50 283 SER A O 1
ATOM 2269 N N . PHE A 1 284 ? 37.676 -17.666 27.959 1.00 36.31 284 PHE A N 1
ATOM 2270 C CA . PHE A 1 284 ? 37.980 -16.607 26.960 1.00 36.31 284 PHE A CA 1
ATOM 2271 C C . PHE A 1 284 ? 39.465 -16.226 26.772 1.00 36.31 284 PHE A C 1
ATOM 2273 O O . PHE A 1 284 ? 39.798 -15.175 26.218 1.00 36.31 284 PHE A O 1
ATOM 2280 N N . ASN A 1 285 ? 40.386 -17.121 27.140 1.00 43.03 285 ASN A N 1
ATOM 2281 C CA . ASN A 1 285 ? 41.795 -16.999 26.756 1.00 43.03 285 ASN A CA 1
ATOM 2282 C C . ASN A 1 285 ? 41.990 -17.397 25.279 1.00 43.03 285 ASN A C 1
ATOM 2284 O O . ASN A 1 285 ? 42.064 -18.583 24.981 1.00 43.03 285 ASN A O 1
ATOM 2288 N N . VAL A 1 286 ? 42.075 -16.408 24.375 1.00 47.16 286 VAL A N 1
ATOM 2289 C CA . VAL A 1 286 ? 42.823 -16.473 23.090 1.00 47.16 286 VAL A CA 1
ATOM 2290 C C . VAL A 1 286 ? 42.849 -15.111 22.374 1.00 47.16 286 VAL A C 1
ATOM 2292 O O . VAL A 1 286 ? 43.869 -14.742 21.798 1.00 47.16 286 VAL A O 1
ATOM 2295 N N . LEU A 1 287 ? 41.760 -14.328 22.417 1.00 41.06 287 LEU A N 1
ATOM 2296 C CA . LEU A 1 287 ? 41.582 -13.203 21.480 1.00 41.06 287 LEU A CA 1
ATOM 2297 C C . LEU A 1 287 ? 42.234 -11.863 21.888 1.00 41.06 287 LEU A C 1
ATOM 2299 O O . LEU A 1 287 ? 42.235 -10.925 21.094 1.00 41.06 287 LEU A O 1
ATOM 2303 N N . PHE A 1 288 ? 42.809 -11.745 23.091 1.00 35.22 288 PHE A N 1
ATOM 2304 C CA . PHE A 1 288 ? 43.325 -10.458 23.594 1.00 35.22 288 PHE A CA 1
ATOM 2305 C C . PHE A 1 288 ? 44.792 -10.153 23.224 1.00 35.22 288 PHE A C 1
ATOM 2307 O O . PHE A 1 288 ? 45.225 -9.006 23.308 1.00 35.22 288 PHE A O 1
ATOM 2314 N N . LEU A 1 289 ? 45.559 -11.144 22.750 1.00 37.88 289 LEU A N 1
ATOM 2315 C CA . LEU A 1 289 ? 46.988 -10.979 22.424 1.00 37.88 289 LEU A CA 1
ATOM 2316 C C . LEU A 1 289 ? 47.267 -10.280 21.077 1.00 37.88 289 LEU A C 1
ATOM 2318 O O . LEU A 1 289 ? 48.420 -9.982 20.773 1.00 37.88 289 LEU A O 1
ATOM 2322 N N . SER A 1 290 ? 46.242 -9.997 20.264 1.00 43.56 290 SER A N 1
ATOM 2323 C CA . SER A 1 290 ? 46.426 -9.408 18.924 1.00 43.56 290 SER A CA 1
ATOM 2324 C C . SER A 1 290 ? 46.345 -7.869 18.891 1.00 43.56 290 SER A C 1
ATOM 2326 O O . SER A 1 290 ? 46.953 -7.240 18.026 1.00 43.56 290 SER A O 1
ATOM 2328 N N . PHE A 1 291 ? 45.656 -7.234 19.849 1.00 37.78 291 PHE A N 1
ATOM 2329 C CA . PHE A 1 291 ? 45.413 -5.780 19.831 1.00 37.78 291 PHE A CA 1
ATOM 2330 C C . PHE A 1 291 ? 46.577 -4.936 20.386 1.00 37.78 291 PHE A C 1
ATOM 2332 O O . PHE A 1 291 ? 46.957 -3.929 19.783 1.00 37.78 291 PHE A O 1
ATOM 2339 N N . ASP A 1 292 ? 47.208 -5.372 21.481 1.00 42.28 292 ASP A N 1
ATOM 2340 C CA . ASP A 1 292 ? 48.320 -4.657 22.141 1.00 42.28 292 ASP A CA 1
ATOM 2341 C C . ASP A 1 292 ? 49.576 -4.526 21.240 1.00 42.28 292 ASP A C 1
ATOM 2343 O O . ASP A 1 292 ? 50.400 -3.623 21.402 1.00 42.28 292 ASP A O 1
ATOM 2347 N N . CYS A 1 293 ? 49.699 -5.377 20.215 1.00 41.72 293 CYS A N 1
ATOM 2348 C CA . CYS A 1 293 ? 50.794 -5.317 19.246 1.00 41.72 293 CYS A CA 1
ATOM 2349 C C . CYS A 1 293 ? 50.654 -4.150 18.243 1.00 41.72 293 CYS A C 1
ATOM 2351 O O . CYS A 1 293 ? 51.649 -3.503 17.906 1.00 41.72 293 CYS A O 1
ATOM 2353 N N . GLN A 1 294 ? 49.434 -3.816 17.793 1.00 45.19 294 GLN A N 1
ATOM 2354 C CA . GLN A 1 294 ? 49.229 -2.683 16.876 1.00 45.19 294 GLN A CA 1
ATOM 2355 C C . GLN A 1 294 ? 49.385 -1.329 17.580 1.00 45.19 294 GLN A C 1
ATOM 2357 O O . GLN A 1 294 ? 49.989 -0.409 17.022 1.00 45.19 294 GLN A O 1
ATOM 2362 N N . GLN A 1 295 ? 48.902 -1.205 18.818 1.00 42.44 295 GLN A N 1
ATOM 2363 C CA . GLN A 1 295 ? 48.896 0.072 19.540 1.00 42.44 295 GLN A CA 1
ATOM 2364 C C . GLN A 1 295 ? 50.322 0.571 19.857 1.00 42.44 295 GLN A C 1
ATOM 2366 O O . GLN A 1 295 ? 50.614 1.763 19.736 1.00 42.44 295 GLN A O 1
ATOM 2371 N N . ARG A 1 296 ? 51.257 -0.351 20.135 1.00 43.16 296 ARG A N 1
ATOM 2372 C CA . ARG A 1 296 ? 52.692 -0.054 20.333 1.00 43.16 296 ARG A CA 1
ATOM 2373 C C . ARG A 1 296 ? 53.443 0.290 19.043 1.00 43.16 296 ARG A C 1
ATOM 2375 O O . ARG A 1 296 ? 54.520 0.879 19.117 1.00 43.16 296 ARG A O 1
ATOM 2382 N N . ARG A 1 297 ? 52.895 -0.054 17.871 1.00 41.88 297 ARG A N 1
ATOM 2383 C CA . ARG A 1 297 ? 53.462 0.322 16.565 1.00 41.88 297 ARG A CA 1
ATOM 2384 C C . ARG A 1 297 ? 53.103 1.763 16.193 1.00 41.88 297 ARG A C 1
ATOM 2386 O O . ARG A 1 297 ? 53.966 2.487 15.715 1.00 41.88 297 ARG A O 1
ATOM 2393 N N . TRP A 1 298 ? 51.878 2.199 16.499 1.00 40.75 298 TRP A N 1
ATOM 2394 C CA . TRP A 1 298 ? 51.429 3.584 16.289 1.00 40.75 298 TRP A CA 1
ATOM 2395 C C . TRP A 1 298 ? 52.218 4.607 17.122 1.00 40.75 298 TRP A C 1
ATOM 2397 O O . TRP A 1 298 ? 52.616 5.651 16.613 1.00 40.75 298 TRP A O 1
ATOM 2407 N N . LEU A 1 299 ? 52.520 4.289 18.385 1.00 41.72 299 LEU A N 1
ATOM 2408 C CA . LEU A 1 299 ? 53.239 5.189 19.300 1.00 41.72 299 LEU A CA 1
ATOM 2409 C C . LEU A 1 299 ? 54.733 5.405 18.969 1.00 41.72 299 LEU A C 1
ATOM 2411 O O . LEU A 1 299 ? 55.395 6.162 19.674 1.00 41.72 299 LEU A O 1
ATOM 2415 N N . LYS A 1 300 ? 55.274 4.779 17.912 1.00 47.50 300 LYS A N 1
ATOM 2416 C CA . LYS A 1 300 ? 56.652 5.012 17.432 1.00 47.50 300 LYS A CA 1
ATOM 2417 C C . LYS A 1 300 ? 56.755 5.876 16.170 1.00 47.50 300 LYS A C 1
ATOM 2419 O O . LYS A 1 300 ? 57.841 6.371 15.892 1.00 47.50 300 LYS A O 1
ATOM 2424 N N . GLU A 1 301 ? 55.655 6.095 15.451 1.00 51.47 301 GLU A N 1
ATOM 2425 C CA . GLU A 1 301 ? 55.613 6.987 14.276 1.00 51.47 301 GLU A CA 1
ATOM 2426 C C . GLU A 1 301 ? 55.373 8.460 14.671 1.00 51.47 301 GLU A C 1
ATOM 2428 O O . GLU A 1 301 ? 55.674 9.364 13.905 1.00 51.47 301 GLU A O 1
ATOM 2433 N N . LEU A 1 302 ? 54.877 8.719 15.888 1.00 46.00 302 LEU A N 1
ATOM 2434 C CA . LEU A 1 302 ? 54.543 10.060 16.402 1.00 46.00 302 LEU A CA 1
ATOM 2435 C C . LEU A 1 302 ? 55.713 10.808 17.080 1.00 46.00 302 LEU A C 1
ATOM 2437 O O . LEU A 1 302 ? 55.491 11.802 17.768 1.00 46.00 302 LEU A O 1
ATOM 2441 N N . HIS A 1 303 ? 56.950 10.330 16.913 1.00 46.28 303 HIS A N 1
ATOM 2442 C CA . HIS A 1 303 ? 58.159 10.946 17.484 1.00 46.28 303 HIS A CA 1
ATOM 2443 C C . HIS A 1 303 ? 59.347 10.956 16.496 1.00 46.28 303 HIS A C 1
ATOM 2445 O O . HIS A 1 303 ? 60.497 10.705 16.864 1.00 46.28 303 HIS A O 1
ATOM 2451 N N . LYS A 1 304 ? 59.049 11.260 15.229 1.00 42.56 304 LYS A N 1
ATOM 2452 C CA . LYS A 1 304 ? 59.997 11.642 14.175 1.00 42.56 304 LYS A CA 1
ATOM 2453 C C . LYS A 1 304 ? 59.475 12.864 13.426 1.00 42.56 304 LYS A C 1
ATOM 2455 O O . LYS A 1 304 ? 58.238 13.034 13.419 1.00 42.56 304 LYS A O 1
#

InterPro domains:
  IPR012816 NADAR [PF08719] (38-191)
  IPR012816 NADAR [TIGR02464] (37-191)
  IPR012816 NADAR [cd15457] (35-189)
  IPR037238 YbiA-like superfamily [G3DSA:1.10.357.40] (22-200)
  IPR037238 YbiA-like superfamily [SSF143990] (34-193)

pLDDT: mean 74.27, std 28.46, range [25.34, 98.88]